Protein AF-D2VV33-F1 (afdb_monomer_lite)

pLDDT: mean 88.24, std 12.78, range [52.19, 98.62]

Organism: Naegleria gruberi (NCBI:txid5762)

Foldseek 3Di:
DVVVVVVVVLVVVVVVVVVVCVVPPDPCPVVNVVSVVVNVVVVCVVVVVVVVVVVVVCVVVCVVVVQPPLLVVVVVVCVDVVVLVLLCVLCVVVVNNLLSVLVVLLVVVVVVQKAFLVNLVVCCQQADDPPHPSDDPDDPQLSVQSVVQSVCCVPPPRMDGSVSNCVSPVRVSSVSSVVSVVVSCVDPVVVVVVVVVVVVVVVPD

Sequence (205 aa):
MLLLLFPIVICILVAVGTASLDVQQKEYQNVGGIFNTILCFVFLTMNGGGVVLIEIYKRIRYAKSQKTNSADDLENILKNEDLFNLFREYSEKEFSLENIEFYSVMLKLKVQKVVSEKELDEIDDTFIKNYSKYEVNLPSSCKREFYKLKEQAQEKTHQVEYSALWQVFGNDLVLNMMDTFRRLQETSNYSQWESVSKYQKHIHP

InterPro domains:
  IPR016137 RGS domain [PF00615] (74-155)
  IPR016137 RGS domain [PS50132] (73-134)
  IPR036305 RGS domain superfamily [SSF48097] (73-193)
  IPR044926 RGS, subdomain 2 [G3DSA:1.10.167.10] (61-204)

Radius of gyration: 26.7 Å; chains: 1; bounding box: 52×59×68 Å

Secondary structure (DSSP, 8-state):
-HHHHHHHHHHHHHHHHHHHHTT-TTT-HHHHHHHHHHHHHHHHIIIIIHHHHHHHHHHHHHHHHHHHHHHHHHHHHTTSHHHHHHHHHHHHHTT-HHHHHHHHHHHHHHHHSEEEHHHHHHHIIIIISTT-TT-----HHHHHHHHHHHHHIIIIISEEEHHHHHHHHHHHHHHHHHHHHHHHHTSHHHHHHHHHHHHHHHH--

Structure (mmCIF, N/CA/C/O backbone):
data_AF-D2VV33-F1
#
_entry.id   AF-D2VV33-F1
#
loop_
_atom_site.group_PDB
_atom_site.id
_atom_site.type_symbol
_atom_site.label_atom_id
_atom_site.label_alt_id
_atom_site.label_comp_id
_atom_site.label_asym_id
_atom_site.label_entity_id
_atom_site.label_seq_id
_atom_site.pdbx_PDB_ins_code
_atom_site.Cartn_x
_atom_site.Cartn_y
_atom_site.Cartn_z
_atom_site.occupancy
_atom_site.B_iso_or_equiv
_atom_site.auth_seq_id
_atom_site.auth_comp_id
_atom_site.auth_asym_id
_atom_site.auth_atom_id
_atom_site.pdbx_PDB_model_num
ATOM 1 N N . MET A 1 1 ? 27.665 42.142 -4.571 1.00 54.59 1 MET A N 1
ATOM 2 C CA . MET A 1 1 ? 28.181 42.844 -3.371 1.00 54.59 1 MET A CA 1
ATOM 3 C C . MET A 1 1 ? 27.186 42.885 -2.213 1.00 54.59 1 MET A C 1
ATOM 5 O O . MET A 1 1 ? 27.588 42.505 -1.125 1.00 54.59 1 MET A O 1
ATOM 9 N N . LEU A 1 2 ? 25.909 43.258 -2.404 1.00 52.19 2 LEU A N 1
ATOM 10 C CA . LEU A 1 2 ? 24.922 43.293 -1.301 1.00 52.19 2 LEU A CA 1
ATOM 11 C C . LEU A 1 2 ? 24.740 41.949 -0.562 1.00 52.19 2 LEU A C 1
ATOM 13 O O . LEU A 1 2 ? 24.631 41.934 0.659 1.00 52.19 2 LEU A O 1
ATOM 17 N N . LEU A 1 3 ? 24.799 40.824 -1.283 1.00 53.62 3 LEU A N 1
ATOM 18 C CA . LEU A 1 3 ? 24.714 39.470 -0.712 1.00 53.62 3 LEU A CA 1
ATOM 19 C C . LEU A 1 3 ? 25.881 39.100 0.225 1.00 53.62 3 LEU A C 1
ATOM 21 O O . LEU A 1 3 ? 25.715 38.233 1.072 1.00 53.62 3 LEU A O 1
ATOM 25 N N . LEU A 1 4 ? 27.038 39.762 0.101 1.00 60.47 4 LEU A N 1
ATOM 26 C CA . LEU A 1 4 ? 28.203 39.540 0.971 1.00 60.47 4 LEU A CA 1
ATOM 27 C C . LEU A 1 4 ? 28.220 40.477 2.186 1.00 60.47 4 LEU A C 1
ATOM 29 O O . LEU A 1 4 ? 28.828 40.149 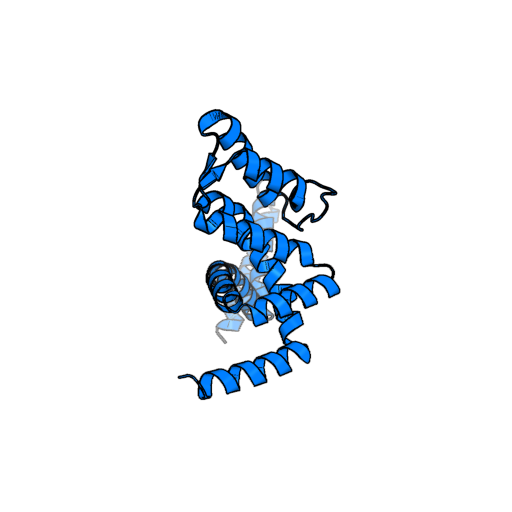3.197 1.00 60.47 4 LEU A O 1
ATOM 33 N N . LEU A 1 5 ? 27.530 41.619 2.116 1.00 69.19 5 LEU A N 1
ATOM 34 C CA . LEU A 1 5 ? 27.441 42.571 3.229 1.00 69.19 5 LEU A CA 1
ATOM 35 C C . LEU A 1 5 ? 26.457 42.107 4.303 1.00 69.19 5 LEU A C 1
ATOM 37 O O . LEU A 1 5 ? 26.727 42.249 5.491 1.00 69.19 5 LEU A O 1
ATOM 41 N N . PHE A 1 6 ? 25.345 41.504 3.890 1.00 71.00 6 PHE A N 1
ATOM 42 C CA . PHE A 1 6 ? 24.321 40.980 4.790 1.00 71.00 6 PHE A CA 1
ATOM 43 C C . PHE A 1 6 ? 24.852 40.013 5.874 1.00 71.00 6 PHE A C 1
ATOM 45 O O . PHE A 1 6 ? 24.558 40.230 7.049 1.00 71.00 6 PHE A O 1
ATOM 52 N N . PRO A 1 7 ? 25.686 39.004 5.559 1.00 64.94 7 PRO A N 1
ATOM 53 C CA . PRO A 1 7 ? 26.215 38.099 6.576 1.00 64.94 7 PRO A CA 1
ATOM 54 C C . PRO A 1 7 ? 27.267 38.739 7.479 1.00 64.94 7 PRO A C 1
ATOM 56 O O . PRO A 1 7 ? 27.346 38.392 8.651 1.00 64.94 7 PRO A O 1
ATOM 59 N N . ILE A 1 8 ? 28.031 39.710 6.973 1.00 72.50 8 ILE A N 1
ATOM 60 C CA . ILE A 1 8 ? 28.974 40.482 7.789 1.00 72.50 8 ILE A CA 1
ATOM 61 C C . ILE A 1 8 ? 28.199 41.309 8.821 1.00 72.50 8 ILE A C 1
ATOM 63 O O . ILE A 1 8 ? 28.550 41.304 9.997 1.00 72.50 8 ILE A O 1
ATOM 67 N N . VAL A 1 9 ? 27.103 41.953 8.409 1.00 78.50 9 VAL A N 1
ATOM 68 C CA . VAL A 1 9 ? 26.217 42.701 9.313 1.00 78.50 9 VAL A CA 1
ATOM 69 C C . VAL A 1 9 ? 25.581 41.776 10.352 1.00 78.50 9 VAL A C 1
ATOM 71 O O . VAL A 1 9 ? 25.561 42.125 11.529 1.00 78.50 9 VAL A O 1
ATOM 74 N N . ILE A 1 10 ? 25.134 40.578 9.963 1.00 74.38 10 ILE A N 1
ATOM 75 C CA . ILE A 1 10 ? 24.601 39.586 10.909 1.00 74.38 10 ILE A CA 1
ATOM 76 C C . ILE A 1 10 ? 25.682 39.127 11.893 1.00 74.38 10 ILE A C 1
ATOM 78 O O . ILE A 1 10 ? 25.430 39.150 13.091 1.00 74.38 10 ILE A O 1
ATOM 82 N N . CYS A 1 11 ? 26.892 38.788 11.437 1.00 73.12 11 CYS A N 1
ATOM 83 C CA . CYS A 1 11 ? 28.005 38.409 12.316 1.00 73.12 11 CYS A CA 1
ATOM 84 C C . CYS A 1 11 ? 28.385 39.521 13.305 1.00 73.12 11 CYS A C 1
ATOM 86 O O . CYS A 1 11 ? 28.708 39.232 14.455 1.00 73.12 11 CYS A O 1
ATOM 88 N N . ILE A 1 12 ? 28.319 40.789 12.887 1.00 79.00 12 ILE A N 1
ATOM 89 C CA . ILE A 1 12 ? 28.575 41.938 13.766 1.00 79.00 12 ILE A CA 1
ATOM 90 C C . ILE A 1 12 ? 27.455 42.085 14.798 1.00 79.00 12 ILE A C 1
ATOM 92 O O . ILE A 1 12 ? 27.741 42.175 15.989 1.00 79.00 12 ILE A O 1
ATOM 96 N N . LEU A 1 13 ? 26.187 42.054 14.374 1.00 78.06 13 LEU A N 1
ATOM 97 C CA . LEU A 1 13 ? 25.037 42.093 15.289 1.00 78.06 13 LEU A CA 1
ATOM 98 C C . LEU A 1 13 ? 25.081 40.936 16.292 1.00 78.06 13 LEU A C 1
ATOM 100 O O . LEU A 1 13 ? 24.695 41.091 17.448 1.00 78.06 13 LEU A O 1
ATOM 104 N N . VAL A 1 14 ? 25.613 39.799 15.855 1.00 69.94 14 VAL A N 1
ATOM 105 C CA . VAL A 1 14 ? 25.823 38.617 16.674 1.00 69.94 14 VAL A CA 1
ATOM 106 C C . VAL A 1 14 ? 26.901 38.801 17.713 1.00 69.94 14 VAL A C 1
ATOM 108 O O . VAL A 1 14 ? 26.631 38.580 18.888 1.00 69.94 14 VAL A O 1
ATOM 111 N N . ALA A 1 15 ? 28.085 39.242 17.297 1.00 74.69 15 ALA A N 1
ATOM 112 C CA . ALA A 1 15 ? 29.195 39.484 18.203 1.00 74.69 15 ALA A CA 1
ATOM 113 C C . ALA A 1 15 ? 28.823 40.533 19.263 1.00 74.69 15 ALA A C 1
ATOM 115 O O . ALA A 1 15 ? 29.136 40.366 20.442 1.00 74.69 15 ALA A O 1
ATOM 116 N N . VAL A 1 16 ? 28.092 41.578 18.856 1.00 76.69 16 VAL A N 1
ATOM 117 C CA . VAL A 1 16 ? 27.574 42.618 19.755 1.00 76.69 16 VAL A CA 1
ATOM 118 C C . VAL A 1 16 ? 26.520 42.048 20.707 1.00 76.69 16 VAL A C 1
ATOM 120 O O . VAL A 1 16 ? 26.580 42.313 21.907 1.00 76.69 16 VAL A O 1
ATOM 123 N N . GLY A 1 17 ? 25.587 41.232 20.208 1.00 69.31 17 GLY A N 1
ATOM 124 C CA . GLY A 1 17 ? 24.570 40.574 21.029 1.00 69.31 17 GLY A CA 1
ATOM 125 C C . GLY A 1 17 ? 25.174 39.637 22.078 1.00 69.31 17 GLY A C 1
ATOM 126 O O . GLY A 1 17 ? 24.815 39.717 23.249 1.00 69.31 17 GLY A O 1
ATOM 127 N N . THR A 1 18 ? 26.149 38.808 21.697 1.00 68.19 18 THR A N 1
ATOM 128 C CA . THR A 1 18 ? 26.826 37.885 22.622 1.00 68.19 18 THR A CA 1
ATOM 129 C C . THR A 1 18 ? 27.698 38.611 23.641 1.00 68.19 18 THR A C 1
ATOM 131 O O . THR A 1 18 ? 27.699 38.229 24.805 1.00 68.19 18 THR A O 1
ATOM 134 N N . ALA A 1 19 ? 28.390 39.684 23.239 1.00 69.94 19 ALA A N 1
ATOM 135 C CA . ALA A 1 19 ? 29.201 40.491 24.153 1.00 69.94 19 ALA A CA 1
ATOM 136 C C . ALA A 1 19 ? 28.344 41.267 25.170 1.00 69.94 19 ALA A C 1
ATOM 138 O O . ALA A 1 19 ? 28.778 41.508 26.291 1.00 69.94 19 ALA A O 1
ATOM 139 N N . SER A 1 20 ? 27.113 41.630 24.795 1.00 66.75 20 SER A N 1
ATOM 140 C CA . SER A 1 20 ? 26.179 42.347 25.674 1.00 66.75 20 SER A CA 1
ATOM 141 C C . SER A 1 20 ? 25.487 41.429 26.694 1.00 66.75 20 SER A C 1
ATOM 143 O O . SER A 1 20 ? 25.065 41.893 27.752 1.00 66.75 20 SER A O 1
ATOM 145 N N . LEU A 1 21 ? 25.367 40.129 26.398 1.00 60.62 21 LEU A N 1
ATOM 146 C CA . LEU A 1 21 ? 24.676 39.144 27.243 1.00 60.62 21 LEU A CA 1
ATOM 147 C C . LEU A 1 21 ? 25.539 38.573 28.381 1.00 60.62 21 LEU A C 1
ATOM 149 O O . LEU A 1 21 ? 24.988 37.990 29.315 1.00 60.62 21 LEU A O 1
ATOM 153 N N . ASP A 1 22 ? 26.857 38.793 28.364 1.00 59.56 22 ASP A N 1
ATOM 154 C CA . ASP A 1 22 ? 27.774 38.341 29.427 1.00 59.56 22 ASP A CA 1
ATOM 155 C C . ASP A 1 22 ? 27.566 39.096 30.764 1.00 59.56 22 ASP A C 1
ATOM 157 O O . ASP A 1 22 ? 28.113 38.737 31.803 1.00 59.56 22 ASP A O 1
ATOM 161 N N . VAL A 1 23 ? 26.710 40.127 30.764 1.00 60.78 23 VAL A N 1
ATOM 162 C CA . VAL A 1 23 ? 26.429 40.988 31.925 1.00 60.78 23 VAL A CA 1
ATOM 163 C C . VAL A 1 23 ? 25.162 40.565 32.706 1.00 60.78 23 VAL A C 1
ATOM 165 O O . VAL A 1 23 ? 24.959 41.032 33.826 1.00 60.78 23 VAL A O 1
ATOM 168 N N . GLN A 1 24 ? 24.319 39.642 32.207 1.00 57.47 24 GLN A N 1
ATOM 169 C CA . GLN A 1 24 ? 23.094 39.190 32.911 1.00 57.47 24 GLN A CA 1
ATOM 170 C C . GLN A 1 24 ? 22.863 37.667 32.810 1.00 57.47 24 GLN A C 1
ATOM 172 O O . GLN A 1 24 ? 22.221 37.155 31.898 1.00 57.47 24 GLN A O 1
ATOM 177 N N . GLN A 1 25 ? 23.372 36.913 33.788 1.00 62.25 25 GLN A N 1
ATOM 178 C CA . GLN A 1 25 ? 23.770 35.514 33.576 1.00 62.25 25 GLN A CA 1
ATOM 179 C C . GLN A 1 25 ? 22.747 34.397 33.899 1.00 62.25 25 GLN A C 1
ATOM 181 O O . GLN A 1 25 ? 23.135 33.232 33.877 1.00 62.25 25 GLN A O 1
ATOM 186 N N . LYS A 1 26 ? 21.461 34.662 34.194 1.00 58.91 26 LYS A N 1
ATOM 187 C CA . LYS A 1 26 ? 20.513 33.560 34.530 1.00 58.91 26 LYS A CA 1
ATOM 188 C C . LYS A 1 26 ? 19.188 33.494 33.768 1.00 58.91 26 LYS A C 1
ATOM 190 O O . LYS A 1 26 ? 18.691 32.388 33.595 1.00 58.91 26 LYS A O 1
ATOM 195 N N . GLU A 1 27 ? 18.653 34.591 33.235 1.00 60.66 27 GLU A N 1
ATOM 196 C CA . GLU A 1 27 ? 17.400 34.541 32.448 1.00 60.66 27 GLU A CA 1
ATOM 197 C C . GLU A 1 27 ? 17.621 34.395 30.929 1.00 60.66 27 GLU A C 1
ATOM 199 O O . GLU A 1 27 ? 16.710 34.001 30.204 1.00 60.66 27 GLU A O 1
ATOM 204 N N . TYR A 1 28 ? 18.843 34.622 30.430 1.00 63.78 28 TYR A N 1
ATOM 205 C CA . TYR A 1 28 ? 19.115 34.699 28.987 1.00 63.78 28 TYR A CA 1
ATOM 206 C C . TYR A 1 28 ? 19.671 33.424 28.334 1.00 63.78 28 TYR A C 1
ATOM 208 O O . TYR A 1 28 ? 19.948 33.430 27.133 1.00 63.78 28 TYR A O 1
ATOM 216 N N . GLN A 1 29 ? 19.789 32.304 29.059 1.00 65.44 29 GLN A N 1
ATOM 217 C CA . GLN A 1 29 ? 20.279 31.042 28.471 1.00 65.44 29 GLN A CA 1
ATOM 218 C C . GLN A 1 29 ? 19.420 30.575 27.281 1.00 65.44 29 GLN A C 1
ATOM 220 O O . GLN A 1 29 ? 19.952 30.100 26.277 1.00 65.44 29 GLN A O 1
ATOM 225 N N . ASN A 1 30 ? 18.105 30.806 27.334 1.00 68.19 30 ASN A N 1
ATOM 226 C CA . ASN A 1 30 ? 17.199 30.476 26.231 1.00 68.19 30 ASN A CA 1
ATOM 227 C C . ASN A 1 30 ? 17.382 31.401 25.016 1.00 68.19 30 ASN A C 1
ATOM 229 O O . ASN A 1 30 ? 17.262 30.956 23.874 1.00 68.19 30 ASN A O 1
ATOM 233 N N . VAL A 1 31 ? 17.722 32.674 25.244 1.00 73.88 31 VAL A N 1
ATOM 234 C CA . VAL A 1 31 ? 17.926 33.661 24.172 1.00 73.88 31 VAL A CA 1
ATOM 235 C C . VAL A 1 31 ? 19.199 33.347 23.384 1.00 73.88 31 VAL A C 1
ATOM 237 O O . VAL A 1 31 ? 19.181 33.384 22.154 1.00 73.88 31 VAL A O 1
ATOM 240 N N . GLY A 1 32 ? 20.273 32.937 24.068 1.00 76.56 32 GLY A N 1
ATOM 241 C CA . GLY A 1 32 ? 21.513 32.503 23.416 1.00 76.56 32 GLY A CA 1
ATOM 242 C C . GLY A 1 32 ? 21.324 31.281 22.507 1.00 76.56 32 GLY A C 1
ATOM 243 O O . GLY A 1 32 ? 21.863 31.241 21.401 1.00 76.56 32 GLY A O 1
ATOM 244 N N . GLY A 1 33 ? 20.501 30.310 22.924 1.00 78.19 33 GLY A N 1
ATOM 245 C CA . GLY A 1 33 ? 20.190 29.122 22.119 1.00 78.19 33 GLY A CA 1
ATOM 246 C C . GLY A 1 33 ? 19.426 29.441 20.828 1.00 78.19 33 GLY A C 1
ATOM 247 O O . GLY A 1 33 ? 19.784 28.953 19.751 1.00 78.19 33 GLY A O 1
ATOM 248 N N . ILE A 1 34 ? 18.415 30.314 20.910 1.00 79.06 34 ILE A N 1
ATOM 249 C CA . ILE A 1 34 ? 17.656 30.787 19.737 1.00 79.06 34 ILE A CA 1
ATOM 250 C C . ILE A 1 34 ? 18.595 31.488 18.753 1.00 79.06 34 ILE A C 1
ATOM 252 O O . ILE A 1 34 ? 18.553 31.245 17.548 1.00 79.06 34 ILE A O 1
ATOM 256 N N . PHE A 1 35 ? 19.487 32.321 19.274 1.00 79.31 35 PHE A N 1
ATOM 257 C CA . PHE A 1 35 ? 20.387 33.119 18.463 1.00 79.31 35 PHE A CA 1
ATOM 258 C C . PHE A 1 35 ? 21.449 32.285 17.732 1.00 79.31 35 PHE A C 1
ATOM 260 O O . PHE A 1 35 ? 21.649 32.453 16.527 1.00 79.31 35 PHE A O 1
ATOM 267 N N . ASN A 1 36 ? 22.049 31.309 18.420 1.00 77.69 36 ASN A N 1
ATOM 268 C CA . ASN A 1 36 ? 22.945 30.335 17.794 1.00 77.69 36 ASN A CA 1
ATOM 269 C C . ASN A 1 36 ? 22.236 29.511 16.711 1.00 77.69 36 ASN A C 1
ATOM 271 O O . ASN A 1 36 ? 22.817 29.242 15.663 1.00 77.69 36 ASN A O 1
ATOM 275 N N . THR A 1 37 ? 20.960 29.171 16.911 1.00 80.31 37 THR A N 1
ATOM 276 C CA . THR A 1 37 ? 20.167 28.456 15.898 1.00 80.31 37 THR A CA 1
ATOM 277 C C . THR A 1 37 ? 19.966 29.305 14.638 1.00 80.31 37 THR A C 1
ATOM 279 O O . THR A 1 37 ? 20.138 28.806 13.524 1.00 80.31 37 THR A O 1
ATOM 282 N N . ILE A 1 38 ? 19.665 30.599 14.797 1.00 80.56 38 ILE A N 1
ATOM 283 C CA . ILE A 1 38 ? 19.515 31.546 13.679 1.00 80.56 38 ILE A CA 1
ATOM 284 C C . ILE A 1 38 ? 20.833 31.685 12.909 1.00 80.56 38 ILE A C 1
ATOM 286 O O . ILE A 1 38 ? 20.840 31.601 11.681 1.00 80.56 38 ILE A O 1
ATOM 290 N N . LEU A 1 39 ? 21.954 31.828 13.618 1.00 80.31 39 LEU A N 1
ATOM 291 C CA . LEU A 1 39 ? 23.290 31.866 13.022 1.00 80.31 39 LEU A CA 1
ATOM 292 C C . LEU A 1 39 ? 23.609 30.618 12.208 1.00 80.31 39 LEU A C 1
ATOM 294 O O . LEU A 1 39 ? 24.031 30.733 11.058 1.00 80.31 39 LEU A O 1
ATOM 298 N N . CYS A 1 40 ? 23.383 29.432 12.777 1.00 82.31 40 CYS A N 1
ATOM 299 C CA . CYS A 1 40 ? 23.576 28.173 12.067 1.00 82.31 40 CYS A CA 1
ATOM 300 C C . CYS A 1 40 ? 22.745 28.130 10.780 1.00 82.31 40 CYS A C 1
ATOM 302 O O . CYS A 1 40 ? 23.257 27.710 9.744 1.00 82.31 40 CYS A O 1
ATOM 304 N N . PHE A 1 41 ? 21.502 28.619 10.811 1.00 80.50 41 PHE A N 1
ATOM 305 C CA . PHE A 1 41 ? 20.647 28.684 9.625 1.00 80.50 41 PHE A CA 1
ATOM 306 C C . PHE A 1 41 ? 21.199 29.643 8.561 1.00 80.50 41 PHE A C 1
ATOM 308 O O . PHE A 1 41 ? 21.244 29.296 7.381 1.00 80.50 41 PHE A O 1
ATOM 315 N N . VAL A 1 42 ? 21.688 30.820 8.966 1.00 82.88 42 VAL A N 1
ATOM 316 C CA . VAL A 1 42 ? 22.318 31.792 8.058 1.00 82.88 42 VAL A CA 1
ATOM 317 C C . VAL A 1 42 ? 23.570 31.193 7.415 1.00 82.88 42 VAL A C 1
ATOM 319 O O . VAL A 1 42 ? 23.681 31.182 6.188 1.00 82.88 42 VAL A O 1
ATOM 322 N N . PHE A 1 43 ? 24.471 30.600 8.201 1.00 80.94 43 PHE A N 1
ATOM 323 C CA . PHE A 1 43 ? 25.670 29.948 7.667 1.00 80.94 43 PHE A CA 1
ATOM 324 C C . PHE A 1 43 ? 25.347 28.766 6.752 1.00 80.94 43 PHE A C 1
ATOM 326 O O . PHE A 1 43 ? 26.005 28.602 5.721 1.00 80.94 43 PHE A O 1
ATOM 333 N N . LEU A 1 44 ? 24.317 27.978 7.077 1.00 82.50 44 LEU A N 1
ATOM 334 C CA . LEU A 1 44 ? 23.835 26.909 6.208 1.00 82.50 44 LEU A CA 1
ATOM 335 C C . LEU A 1 44 ? 23.405 27.493 4.859 1.00 82.50 44 LEU A C 1
ATOM 337 O O . LEU A 1 44 ? 23.893 27.049 3.824 1.00 82.50 44 LEU A O 1
ATOM 341 N N . THR A 1 45 ? 22.581 28.547 4.849 1.00 81.88 45 THR A N 1
ATOM 342 C CA . THR A 1 45 ? 22.125 29.180 3.598 1.00 81.88 45 THR A CA 1
ATOM 343 C C . THR A 1 45 ? 23.257 29.774 2.757 1.00 81.88 45 THR A C 1
ATOM 345 O O . THR A 1 45 ? 23.198 29.682 1.531 1.00 81.88 45 THR A O 1
ATOM 348 N N . MET A 1 46 ? 24.310 30.309 3.385 1.00 80.44 46 MET A N 1
ATOM 349 C CA . MET A 1 46 ? 25.465 30.886 2.687 1.00 80.44 46 MET A CA 1
ATOM 350 C C . MET A 1 46 ? 26.350 29.849 1.989 1.00 80.44 46 MET A C 1
ATOM 352 O O . MET A 1 46 ? 26.863 30.121 0.907 1.00 80.44 46 MET A O 1
ATOM 356 N N . ASN A 1 47 ? 26.519 28.662 2.576 1.00 82.25 47 ASN A N 1
ATOM 357 C CA . ASN A 1 47 ? 27.396 27.608 2.049 1.00 82.25 47 ASN A CA 1
ATOM 358 C C . ASN A 1 47 ? 26.667 26.652 1.085 1.00 82.25 47 ASN A C 1
ATOM 360 O O . ASN A 1 47 ? 26.950 25.459 1.043 1.00 82.25 47 ASN A O 1
ATOM 364 N N . GLY A 1 48 ? 25.685 27.152 0.327 1.00 79.25 48 GLY A N 1
ATOM 365 C CA . GLY A 1 48 ? 24.891 26.328 -0.593 1.00 79.25 48 GLY A CA 1
ATOM 366 C C . GLY A 1 48 ? 23.685 25.632 0.047 1.00 79.25 48 GLY A C 1
ATOM 367 O O . GLY A 1 48 ? 22.984 24.876 -0.625 1.00 79.25 48 GLY A O 1
ATOM 368 N N . GLY A 1 49 ? 23.356 25.932 1.307 1.00 83.44 49 GLY A N 1
ATOM 369 C CA . GLY A 1 49 ? 22.153 25.418 1.968 1.00 83.44 49 GLY A CA 1
ATOM 370 C C . GLY A 1 49 ? 20.848 25.878 1.324 1.00 83.44 49 GLY A C 1
ATOM 371 O O . GLY A 1 49 ? 19.817 25.271 1.581 1.00 83.44 49 GLY A O 1
ATOM 372 N N . GLY A 1 50 ? 20.872 26.868 0.425 1.00 85.38 50 GLY A N 1
ATOM 373 C CA . GLY A 1 50 ? 19.733 27.153 -0.452 1.00 85.38 50 GLY A CA 1
ATOM 374 C C . GLY A 1 50 ? 19.288 25.923 -1.255 1.00 85.38 50 GLY A C 1
ATOM 375 O O . GLY A 1 50 ? 18.094 25.659 -1.346 1.00 85.38 50 GLY A O 1
ATOM 376 N N . VAL A 1 51 ? 20.230 25.111 -1.752 1.00 88.25 51 VAL A N 1
ATOM 377 C CA . VAL A 1 51 ? 19.919 23.850 -2.450 1.00 88.25 51 VAL A CA 1
ATOM 378 C C . VAL A 1 51 ? 19.308 22.836 -1.483 1.00 88.25 51 VAL A C 1
ATOM 380 O O . VAL A 1 51 ? 18.306 22.210 -1.812 1.00 88.25 51 VAL A O 1
ATOM 383 N N . VAL A 1 52 ? 19.843 22.735 -0.262 1.00 84.81 52 VAL A N 1
ATOM 384 C CA . VAL A 1 52 ? 19.309 21.855 0.793 1.00 84.81 52 VAL A CA 1
ATOM 385 C C . VAL A 1 52 ? 17.886 22.261 1.183 1.00 84.81 52 VAL A C 1
ATOM 387 O O . VAL A 1 52 ? 17.020 2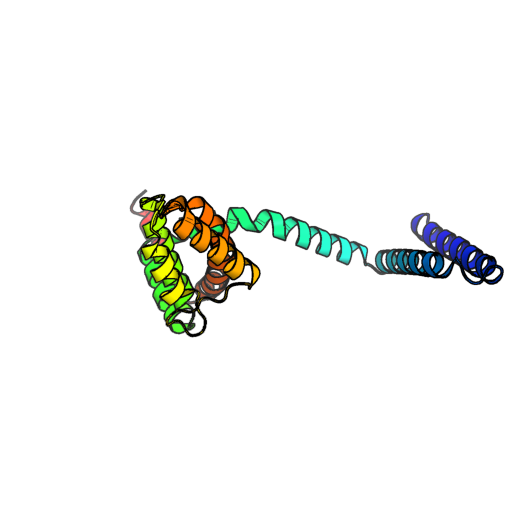1.401 1.291 1.00 84.81 52 VAL A O 1
ATOM 390 N N . LEU A 1 53 ? 17.604 23.558 1.333 1.00 84.81 53 LEU A N 1
ATOM 391 C CA . LEU A 1 53 ? 16.260 24.066 1.621 1.00 84.81 53 LEU A CA 1
ATOM 392 C C . LEU A 1 53 ? 15.294 23.820 0.464 1.00 84.81 53 LEU A C 1
ATOM 394 O O . LEU A 1 53 ? 14.152 23.442 0.709 1.00 84.81 53 LEU A O 1
ATOM 398 N N . ILE A 1 54 ? 15.739 23.995 -0.784 1.00 89.56 54 ILE A N 1
ATOM 399 C CA . ILE A 1 54 ? 14.941 23.656 -1.967 1.00 89.56 54 ILE A CA 1
ATOM 400 C C . ILE A 1 54 ? 14.636 22.157 -1.983 1.00 89.56 54 ILE A C 1
ATOM 402 O O . ILE A 1 54 ? 13.499 21.790 -2.257 1.00 89.56 54 ILE A O 1
ATOM 406 N N . GLU A 1 55 ? 15.600 21.296 -1.656 1.00 88.56 55 GLU A N 1
ATOM 407 C CA . GLU A 1 55 ? 15.408 19.844 -1.642 1.00 88.56 55 GLU A CA 1
ATOM 408 C C . GLU A 1 55 ? 14.522 19.389 -0.475 1.00 88.56 55 GLU A C 1
ATOM 410 O O . GLU A 1 55 ? 13.644 18.554 -0.663 1.00 88.56 55 GLU A O 1
ATOM 415 N N . ILE A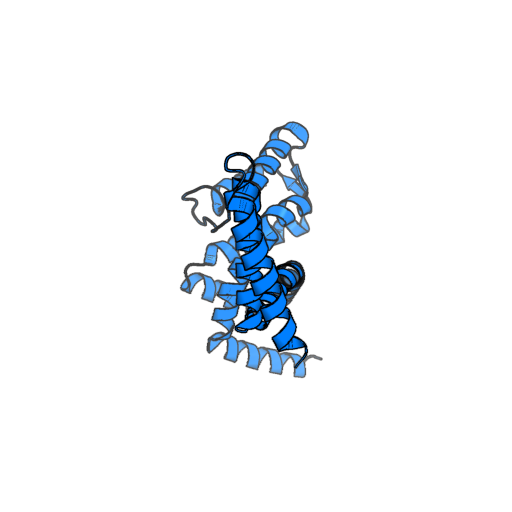 1 56 ? 14.652 20.000 0.708 1.00 86.44 56 ILE A N 1
ATOM 416 C CA . ILE A 1 56 ? 13.738 19.795 1.844 1.00 86.44 56 ILE A CA 1
ATOM 417 C C . ILE A 1 56 ? 12.327 20.256 1.473 1.00 86.44 56 ILE A C 1
ATOM 419 O O . ILE A 1 56 ? 11.365 19.523 1.687 1.00 86.44 56 ILE A O 1
ATOM 423 N N . TYR A 1 57 ? 12.186 21.442 0.880 1.00 89.00 57 TYR A N 1
ATOM 424 C CA . TYR A 1 57 ? 10.897 21.967 0.439 1.00 89.00 57 TYR A CA 1
ATOM 425 C C . TYR A 1 57 ? 10.262 21.070 -0.625 1.00 89.00 57 TYR A C 1
ATOM 427 O O . TYR A 1 57 ? 9.087 20.725 -0.515 1.00 89.00 57 TYR A O 1
ATOM 435 N N . LYS A 1 58 ? 11.041 20.643 -1.625 1.00 87.75 58 LYS A N 1
ATOM 436 C CA . LYS A 1 58 ? 10.626 19.660 -2.628 1.00 87.75 58 LYS A CA 1
ATOM 437 C C . LYS A 1 58 ? 10.199 18.370 -1.949 1.00 87.75 58 LYS A C 1
ATOM 439 O O . LYS A 1 58 ? 9.093 17.922 -2.203 1.00 87.75 58 LYS A O 1
ATOM 444 N N . ARG A 1 59 ? 10.996 17.812 -1.038 1.00 85.50 59 ARG A N 1
ATOM 445 C CA . ARG A 1 59 ? 10.667 16.585 -0.305 1.00 85.50 59 ARG A CA 1
ATOM 446 C C . ARG A 1 59 ? 9.359 16.719 0.471 1.00 85.50 59 ARG A C 1
ATOM 448 O O . ARG A 1 59 ? 8.520 15.834 0.373 1.00 85.50 59 ARG A O 1
ATOM 455 N N . ILE A 1 60 ? 9.139 17.835 1.168 1.00 83.00 60 ILE A N 1
ATOM 456 C CA . ILE A 1 60 ? 7.894 18.114 1.904 1.00 83.00 60 ILE A CA 1
ATOM 457 C C . ILE A 1 60 ? 6.705 18.262 0.942 1.00 83.00 60 ILE A C 1
ATOM 459 O O . ILE A 1 60 ? 5.632 17.706 1.178 1.00 83.00 60 ILE A O 1
ATOM 463 N N . ARG A 1 61 ? 6.880 18.993 -0.162 1.00 82.19 61 ARG A N 1
ATOM 464 C CA . ARG A 1 61 ? 5.827 19.238 -1.155 1.00 82.19 61 ARG A CA 1
ATOM 465 C C . ARG A 1 61 ? 5.467 17.974 -1.937 1.00 82.19 61 ARG A C 1
ATOM 467 O O . ARG A 1 61 ? 4.286 17.669 -2.093 1.00 82.19 61 ARG A O 1
ATOM 474 N N . TYR A 1 62 ? 6.464 17.230 -2.404 1.00 75.56 62 TYR A N 1
ATOM 475 C CA . TYR A 1 62 ? 6.288 15.979 -3.136 1.00 75.56 62 TYR A CA 1
ATOM 476 C C . TYR A 1 62 ? 5.735 14.881 -2.234 1.00 75.56 62 TYR A C 1
ATOM 478 O O . TYR A 1 62 ? 4.819 14.189 -2.662 1.00 75.56 62 TYR A O 1
ATOM 486 N N . ALA A 1 63 ? 6.146 14.803 -0.964 1.00 70.06 63 ALA A N 1
ATOM 487 C CA . ALA A 1 63 ? 5.527 13.888 -0.003 1.00 70.06 63 ALA A CA 1
ATOM 488 C C . ALA A 1 63 ? 4.011 14.112 0.141 1.00 70.06 63 ALA A C 1
ATOM 490 O O . ALA A 1 63 ? 3.275 13.169 0.419 1.00 70.06 63 ALA A O 1
ATOM 491 N N . LYS A 1 64 ? 3.526 15.343 -0.076 1.00 65.00 64 LYS A N 1
ATOM 492 C CA . LYS A 1 64 ? 2.094 15.662 -0.016 1.00 65.00 64 LYS A CA 1
ATOM 493 C C . LYS A 1 64 ? 1.360 15.411 -1.339 1.00 65.00 64 LYS A C 1
ATOM 495 O O . LYS A 1 64 ? 0.206 15.008 -1.308 1.00 65.00 64 LYS A O 1
ATOM 500 N N . SER A 1 65 ? 2.016 15.625 -2.482 1.00 57.97 65 SER A N 1
ATOM 501 C CA . SER A 1 65 ? 1.409 15.463 -3.815 1.00 57.97 65 SER A CA 1
ATOM 502 C C . SER A 1 65 ? 1.448 14.028 -4.349 1.00 57.97 65 SER A C 1
ATOM 504 O O . SER A 1 65 ? 0.602 13.664 -5.158 1.00 57.97 65 SER A O 1
ATOM 506 N N . GLN A 1 66 ? 2.427 13.220 -3.941 1.00 60.78 66 GLN A N 1
ATOM 507 C CA . GLN A 1 66 ? 2.605 11.861 -4.461 1.00 60.78 66 GLN A CA 1
ATOM 508 C C . GLN A 1 66 ? 1.629 10.858 -3.821 1.00 60.78 66 GLN A C 1
ATOM 510 O O . GLN A 1 66 ? 1.348 9.823 -4.421 1.00 60.78 66 GLN A O 1
ATOM 515 N N . LYS A 1 67 ? 1.079 11.181 -2.637 1.00 59.09 67 LYS A N 1
ATOM 516 C CA . LYS A 1 67 ? 0.187 10.294 -1.873 1.00 59.09 67 LYS A CA 1
ATOM 517 C C . LYS A 1 67 ? -1.141 9.986 -2.566 1.00 59.09 67 LYS A C 1
ATOM 519 O O . LYS A 1 67 ? -1.606 8.861 -2.460 1.00 59.09 67 LYS A O 1
ATOM 524 N N . THR A 1 68 ? -1.754 10.946 -3.257 1.00 60.25 68 THR A N 1
ATOM 525 C CA . THR A 1 68 ? -3.061 10.725 -3.904 1.00 60.25 68 THR A CA 1
ATOM 526 C C . THR A 1 68 ? -2.927 10.165 -5.315 1.00 60.25 68 THR A C 1
ATOM 528 O O . THR A 1 68 ? -3.605 9.202 -5.642 1.00 60.25 68 THR A O 1
ATOM 531 N N . ASN A 1 69 ? -2.008 10.693 -6.128 1.00 66.38 69 ASN A N 1
ATOM 532 C CA . ASN A 1 69 ? -1.929 10.298 -7.539 1.00 66.38 69 ASN A CA 1
ATOM 533 C C . ASN A 1 69 ? -1.391 8.872 -7.727 1.00 66.38 69 ASN A C 1
ATOM 535 O O . ASN A 1 69 ? -1.873 8.149 -8.588 1.00 66.38 69 ASN A O 1
ATOM 539 N N . SER A 1 70 ? -0.443 8.431 -6.890 1.00 69.62 70 SER A N 1
ATOM 540 C CA . SER A 1 70 ? 0.185 7.111 -7.076 1.00 69.62 70 SER A CA 1
ATOM 541 C C . SER A 1 70 ? -0.782 5.946 -6.846 1.00 69.62 70 SER A C 1
ATOM 543 O O . SER A 1 70 ? -0.605 4.887 -7.441 1.00 69.62 70 SER A O 1
ATOM 545 N N . ALA A 1 71 ? -1.786 6.125 -5.980 1.00 73.69 71 ALA A N 1
ATOM 546 C CA . ALA A 1 71 ? -2.796 5.103 -5.715 1.00 73.69 71 ALA A CA 1
ATOM 547 C C . ALA A 1 71 ? -3.739 4.926 -6.903 1.00 73.69 71 ALA A C 1
ATOM 549 O O . ALA A 1 71 ? -3.953 3.797 -7.342 1.00 73.69 71 ALA A O 1
ATOM 550 N N . ASP A 1 72 ? -4.229 6.034 -7.457 1.00 79.00 72 ASP A N 1
ATOM 551 C CA . ASP A 1 72 ? -5.076 6.006 -8.648 1.00 79.00 72 ASP A CA 1
ATOM 552 C C . ASP A 1 72 ? -4.300 5.467 -9.860 1.00 79.00 72 ASP A C 1
ATOM 554 O O . ASP A 1 72 ? -4.838 4.681 -10.642 1.00 79.00 72 ASP A O 1
ATOM 558 N N . ASP A 1 73 ? -3.021 5.828 -9.998 1.00 86.31 73 ASP A N 1
ATOM 559 C CA . ASP A 1 73 ? -2.157 5.329 -11.070 1.00 86.31 73 ASP A CA 1
ATOM 560 C C . ASP A 1 73 ? -1.963 3.810 -10.969 1.00 86.31 73 ASP A C 1
ATOM 562 O O . ASP A 1 73 ? -2.201 3.097 -11.947 1.00 86.31 73 ASP A O 1
ATOM 566 N N . LEU A 1 74 ? -1.591 3.292 -9.790 1.00 88.19 74 LEU A N 1
ATOM 567 C CA . LEU A 1 74 ? -1.390 1.855 -9.601 1.00 88.19 74 LEU A CA 1
ATOM 568 C C . LEU A 1 74 ? -2.695 1.075 -9.774 1.00 88.19 74 LEU A C 1
ATOM 570 O O . LEU A 1 74 ? -2.701 0.052 -10.451 1.00 88.19 74 LEU A O 1
ATOM 574 N N . GLU A 1 75 ? -3.809 1.562 -9.224 1.00 88.56 75 GLU A N 1
ATOM 575 C CA . GLU A 1 75 ? -5.108 0.909 -9.398 1.00 88.56 75 GLU A CA 1
ATOM 576 C C . GLU A 1 75 ? -5.494 0.837 -10.883 1.00 88.56 75 GLU A C 1
ATOM 578 O O . GLU A 1 75 ? -5.952 -0.201 -11.354 1.00 88.56 75 GLU A O 1
ATOM 583 N N . ASN A 1 76 ? -5.268 1.906 -11.652 1.00 91.19 76 ASN A N 1
ATOM 584 C CA . ASN A 1 76 ? -5.534 1.900 -13.090 1.00 91.19 76 ASN A CA 1
ATOM 585 C C . ASN A 1 76 ? -4.623 0.939 -13.859 1.00 91.19 76 ASN A C 1
ATOM 587 O O . ASN A 1 76 ? -5.089 0.277 -14.788 1.00 91.19 76 ASN A O 1
ATOM 591 N N . ILE A 1 77 ? -3.351 0.845 -13.473 1.00 89.50 77 ILE A N 1
ATOM 592 C CA . ILE A 1 77 ? -2.382 -0.086 -14.059 1.00 89.50 77 ILE A CA 1
ATOM 593 C C . ILE A 1 77 ? -2.806 -1.538 -13.790 1.00 89.50 77 ILE A C 1
ATOM 595 O O . ILE A 1 77 ? -2.819 -2.360 -14.707 1.00 89.50 77 ILE A O 1
ATOM 599 N N . LEU A 1 78 ? -3.225 -1.841 -12.560 1.00 91.88 78 LEU A N 1
ATOM 600 C CA . LEU A 1 78 ? -3.599 -3.188 -12.119 1.00 91.88 78 LEU A CA 1
ATOM 601 C C . LEU A 1 78 ? -4.994 -3.646 -12.576 1.00 91.88 78 LEU A C 1
ATOM 603 O O . LEU A 1 78 ? -5.373 -4.782 -12.307 1.00 91.88 78 LEU A O 1
ATOM 607 N N . LYS A 1 79 ? -5.748 -2.820 -13.316 1.00 93.38 79 LYS A N 1
ATOM 608 C CA . LYS A 1 79 ? -6.988 -3.257 -13.991 1.00 93.38 79 LYS A CA 1
ATOM 609 C C . LYS A 1 79 ? -6.738 -4.282 -15.098 1.00 93.38 79 LYS A C 1
ATOM 611 O O . LYS A 1 79 ? -7.668 -4.979 -15.493 1.00 93.38 79 LYS A O 1
ATOM 616 N N . ASN A 1 80 ? -5.522 -4.342 -15.640 1.00 94.75 80 ASN A N 1
ATOM 617 C CA . ASN A 1 80 ? -5.154 -5.348 -16.627 1.00 94.75 80 ASN A CA 1
ATOM 618 C C . ASN A 1 80 ? -4.829 -6.674 -15.916 1.00 94.75 80 ASN A C 1
ATOM 620 O O . ASN A 1 80 ? -3.853 -6.749 -15.172 1.00 94.75 80 ASN A O 1
ATOM 624 N N . GLU A 1 81 ? -5.642 -7.705 -16.157 1.00 95.56 81 GLU A N 1
ATOM 625 C CA . GLU A 1 81 ? -5.518 -9.014 -15.500 1.00 95.56 81 GLU A CA 1
ATOM 626 C C . GLU A 1 81 ? -4.169 -9.694 -15.788 1.00 95.56 81 GLU A C 1
ATOM 628 O O . GLU A 1 81 ? -3.548 -10.230 -14.871 1.00 95.56 81 GLU A O 1
ATOM 633 N N . ASP A 1 82 ? -3.656 -9.594 -17.020 1.00 96.62 82 ASP A N 1
ATOM 634 C CA . ASP A 1 82 ? -2.352 -10.163 -17.388 1.00 96.62 82 ASP A CA 1
ATOM 635 C C . ASP A 1 82 ? -1.209 -9.503 -16.606 1.00 96.62 82 ASP A C 1
ATOM 637 O O . ASP A 1 82 ? -0.323 -10.186 -16.091 1.00 96.62 82 ASP A O 1
ATOM 641 N N . LEU A 1 83 ? -1.237 -8.170 -16.479 1.00 96.62 83 LEU A N 1
ATOM 642 C CA . LEU A 1 83 ? -0.244 -7.438 -15.695 1.00 96.62 83 LEU A CA 1
ATOM 643 C C . LEU A 1 83 ? -0.359 -7.752 -14.207 1.00 96.62 83 LEU A C 1
ATOM 645 O O . LEU A 1 83 ? 0.659 -7.887 -13.531 1.00 96.62 83 LEU A O 1
ATOM 649 N N . PHE A 1 84 ? -1.584 -7.863 -13.695 1.00 97.00 84 PHE A N 1
ATOM 650 C CA . PHE A 1 84 ? -1.821 -8.214 -12.303 1.00 97.00 84 PHE A CA 1
ATOM 651 C C . PHE A 1 84 ? -1.254 -9.602 -11.982 1.00 97.00 84 PHE A C 1
ATOM 653 O O . PHE A 1 84 ? -0.554 -9.760 -10.982 1.00 97.00 84 PHE A O 1
ATOM 660 N N . ASN A 1 85 ? -1.472 -10.582 -12.861 1.00 97.62 85 ASN A N 1
ATOM 661 C CA . ASN A 1 85 ? -0.915 -11.927 -12.723 1.00 97.62 85 ASN A CA 1
ATOM 662 C C . ASN A 1 85 ? 0.618 -11.918 -12.793 1.00 97.62 85 ASN A C 1
ATOM 664 O O . ASN A 1 85 ? 1.267 -12.478 -11.910 1.00 97.62 85 ASN A O 1
ATOM 668 N N . LEU A 1 86 ? 1.204 -11.204 -13.761 1.00 98.06 86 LEU A N 1
ATOM 669 C CA . LEU A 1 86 ? 2.657 -11.030 -13.847 1.00 98.06 86 LEU A CA 1
ATOM 670 C C . LEU A 1 86 ? 3.231 -10.400 -12.568 1.00 98.06 86 LEU A C 1
ATOM 672 O O . LEU A 1 86 ? 4.271 -10.827 -12.062 1.00 98.06 86 LEU A O 1
ATOM 676 N N . PHE A 1 87 ? 2.549 -9.392 -12.025 1.00 98.12 87 PHE A N 1
ATOM 677 C CA . PHE A 1 87 ? 2.970 -8.719 -10.804 1.00 98.12 87 PHE A CA 1
ATOM 678 C C . PHE A 1 87 ? 2.840 -9.607 -9.567 1.00 98.12 87 PHE A C 1
ATOM 680 O O . PHE A 1 87 ? 3.720 -9.582 -8.704 1.00 98.12 87 PHE A O 1
ATOM 687 N N . ARG A 1 88 ? 1.798 -10.437 -9.500 1.00 98.25 88 ARG A N 1
ATOM 688 C CA . ARG A 1 88 ? 1.615 -11.432 -8.441 1.00 98.25 88 ARG A CA 1
ATOM 689 C C . ARG A 1 88 ? 2.726 -12.481 -8.459 1.00 98.25 88 ARG A C 1
ATOM 691 O O . ARG A 1 88 ? 3.344 -12.706 -7.423 1.00 98.25 88 ARG A O 1
ATOM 698 N N . GLU A 1 89 ? 3.038 -13.049 -9.624 1.00 98.38 89 GLU A N 1
ATOM 699 C CA . GLU A 1 89 ? 4.132 -14.020 -9.784 1.00 98.38 89 GLU A CA 1
ATOM 700 C C . GLU A 1 89 ? 5.496 -13.430 -9.405 1.00 98.38 89 GLU A C 1
ATOM 702 O O . GLU A 1 89 ? 6.338 -14.101 -8.807 1.00 98.38 89 GLU A O 1
ATOM 707 N N . TYR A 1 90 ? 5.741 -12.168 -9.764 1.00 98.38 90 TYR A N 1
ATOM 708 C CA . TYR A 1 90 ? 6.964 -11.474 -9.373 1.00 98.38 90 TYR A CA 1
ATOM 709 C C . TYR A 1 90 ? 7.010 -11.204 -7.864 1.00 98.38 90 TYR A C 1
ATOM 711 O O . TYR A 1 90 ? 8.028 -11.464 -7.230 1.00 98.38 90 TYR A O 1
ATOM 719 N N . SER A 1 91 ? 5.897 -10.760 -7.274 1.00 98.19 91 SER A N 1
ATOM 720 C CA . SER A 1 91 ? 5.792 -10.514 -5.830 1.00 98.19 91 SER A CA 1
ATOM 721 C C . SER A 1 91 ? 5.987 -11.789 -5.007 1.00 98.19 91 SER A C 1
ATOM 723 O O . SER A 1 91 ? 6.569 -11.733 -3.930 1.00 98.19 91 SER A O 1
ATOM 725 N N . GLU A 1 92 ? 5.558 -12.948 -5.511 1.00 98.31 92 GLU A N 1
ATOM 726 C CA . GLU A 1 92 ? 5.843 -14.245 -4.885 1.00 98.31 92 GLU A CA 1
ATOM 727 C C . GLU A 1 92 ? 7.348 -14.548 -4.857 1.00 98.31 92 GLU A C 1
ATOM 729 O O . GLU A 1 92 ? 7.873 -14.973 -3.829 1.00 98.31 92 GLU A O 1
ATOM 734 N N . LYS A 1 93 ? 8.067 -14.258 -5.949 1.00 98.25 93 LYS A N 1
ATOM 735 C CA . LYS A 1 93 ? 9.527 -14.447 -6.038 1.00 98.25 93 LYS A CA 1
ATOM 736 C C . LYS A 1 93 ? 10.309 -13.468 -5.159 1.00 98.25 93 LYS A C 1
ATOM 738 O O . LYS A 1 93 ? 11.352 -13.837 -4.629 1.00 98.25 93 LYS A O 1
ATOM 743 N N . GLU A 1 94 ? 9.808 -12.246 -4.997 1.00 97.31 94 GLU A N 1
ATOM 744 C CA . GLU A 1 94 ? 10.391 -11.204 -4.136 1.00 97.31 94 GLU A CA 1
ATOM 745 C C . GLU A 1 94 ? 9.945 -11.308 -2.666 1.00 97.31 94 GLU A C 1
ATOM 747 O O . GLU A 1 94 ? 10.263 -10.423 -1.873 1.00 97.31 94 GLU A O 1
ATOM 752 N N . PHE A 1 95 ? 9.220 -12.370 -2.285 1.00 97.00 95 PHE A N 1
ATOM 753 C CA . PHE A 1 95 ? 8.681 -12.554 -0.931 1.00 97.00 95 PHE A CA 1
ATOM 754 C C . PHE A 1 95 ? 7.858 -11.348 -0.439 1.00 97.00 95 PHE A C 1
ATOM 756 O O . PHE A 1 95 ? 7.943 -10.972 0.726 1.00 97.00 95 PHE A O 1
ATOM 763 N N . SER A 1 96 ? 7.080 -10.738 -1.337 1.00 97.75 96 SER A N 1
ATOM 764 C CA . SER A 1 96 ? 6.202 -9.595 -1.055 1.00 97.75 96 SER A CA 1
ATOM 765 C C . SER A 1 96 ? 4.745 -9.853 -1.469 1.00 97.75 96 SER A C 1
ATOM 767 O O . SER A 1 96 ? 4.006 -8.918 -1.806 1.00 97.75 96 SER A O 1
ATOM 769 N N . LEU A 1 97 ? 4.346 -11.130 -1.529 1.00 98.06 97 LEU A N 1
ATOM 770 C CA . LEU A 1 97 ? 3.022 -11.582 -1.969 1.00 98.06 97 LEU A CA 1
ATOM 771 C C . LEU A 1 97 ? 1.906 -11.103 -1.028 1.00 98.06 97 LEU A C 1
ATOM 773 O O . LEU A 1 97 ? 0.791 -10.848 -1.479 1.00 98.06 97 LEU A O 1
ATOM 777 N N . GLU A 1 98 ? 2.205 -10.920 0.256 1.00 98.56 98 GLU A N 1
ATOM 778 C CA . GLU A 1 98 ? 1.269 -10.459 1.280 1.00 98.56 98 GLU A CA 1
ATOM 779 C C . GLU A 1 98 ? 0.597 -9.127 0.922 1.00 98.56 98 GLU A C 1
ATOM 7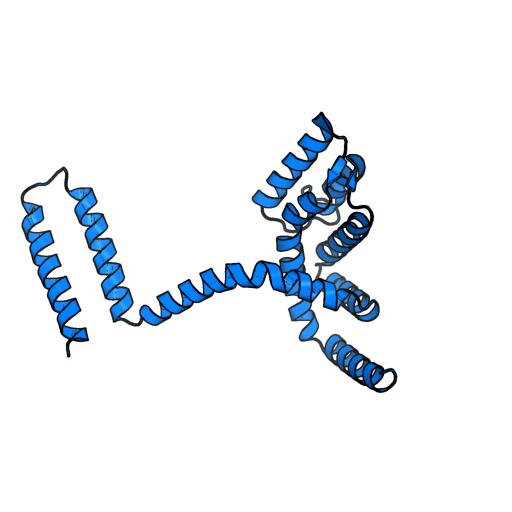81 O O . GLU A 1 98 ? -0.605 -8.971 1.138 1.00 98.56 98 GLU A O 1
ATOM 786 N N . ASN A 1 99 ? 1.324 -8.199 0.286 1.00 98.12 99 ASN A N 1
ATOM 787 C CA . ASN A 1 99 ? 0.760 -6.917 -0.144 1.00 98.12 99 ASN A CA 1
ATOM 788 C C . ASN A 1 99 ? -0.281 -7.110 -1.264 1.00 98.12 99 ASN A C 1
ATOM 790 O O . ASN A 1 99 ? -1.332 -6.470 -1.258 1.00 98.12 99 ASN A O 1
ATOM 794 N N . ILE A 1 100 ? -0.021 -8.023 -2.206 1.00 97.88 100 ILE A N 1
ATOM 795 C CA . ILE A 1 100 ? -0.928 -8.317 -3.327 1.00 97.88 100 ILE A CA 1
ATOM 796 C C . ILE A 1 100 ? -2.189 -9.031 -2.843 1.00 97.88 100 ILE A C 1
ATOM 798 O O . ILE A 1 100 ? -3.300 -8.693 -3.262 1.00 97.88 100 ILE A O 1
ATOM 802 N N . GLU A 1 101 ? -2.035 -10.005 -1.945 1.00 98.19 101 GLU A N 1
ATOM 803 C CA . GLU A 1 101 ? -3.170 -10.723 -1.362 1.00 98.19 101 GLU A CA 1
ATOM 804 C C . GLU A 1 101 ? -4.040 -9.779 -0.531 1.00 98.19 101 GLU A C 1
ATOM 806 O O . GLU A 1 101 ? -5.265 -9.775 -0.691 1.00 98.19 101 GLU A O 1
ATOM 811 N N . PHE A 1 102 ? -3.428 -8.910 0.281 1.00 98.44 102 PHE A N 1
ATOM 812 C CA . PHE A 1 102 ? -4.188 -7.939 1.060 1.00 98.44 102 PHE A CA 1
ATOM 813 C C . PHE A 1 102 ? -4.932 -6.951 0.152 1.00 98.44 102 PHE A C 1
ATOM 815 O O . PHE A 1 102 ? -6.126 -6.712 0.339 1.00 98.44 102 PHE A O 1
ATOM 822 N N . TYR A 1 103 ? -4.283 -6.445 -0.900 1.00 97.50 103 TYR A N 1
ATOM 823 C CA . TYR A 1 103 ? -4.929 -5.570 -1.882 1.00 97.50 103 TYR A CA 1
ATOM 824 C C . TYR A 1 103 ? -6.096 -6.253 -2.605 1.00 97.50 103 TYR A C 1
ATOM 826 O O . TYR A 1 103 ? -7.150 -5.647 -2.795 1.00 97.50 103 TYR A O 1
ATOM 834 N N . SER A 1 104 ? -5.959 -7.538 -2.936 1.00 96.69 104 SER A N 1
ATOM 835 C CA . SER A 1 104 ? -7.032 -8.332 -3.547 1.00 96.69 104 SER A CA 1
ATOM 836 C C . SER A 1 104 ? -8.256 -8.449 -2.636 1.00 96.69 104 SER A C 1
ATOM 838 O O . SER A 1 104 ? -9.392 -8.375 -3.109 1.00 96.69 104 SER A O 1
ATOM 840 N N . VAL A 1 105 ? -8.044 -8.608 -1.324 1.00 98.00 105 VAL A N 1
ATOM 841 C CA . VAL A 1 105 ? -9.124 -8.577 -0.325 1.00 98.00 105 VAL A CA 1
ATOM 842 C C . VAL A 1 105 ? -9.764 -7.188 -0.271 1.00 98.00 105 VAL A C 1
ATOM 844 O O . VAL A 1 105 ? -10.988 -7.082 -0.351 1.00 98.00 105 VAL A O 1
ATOM 847 N N . MET A 1 106 ? -8.963 -6.119 -0.246 1.00 97.62 106 MET A N 1
ATOM 848 C CA . MET A 1 106 ? -9.472 -4.742 -0.254 1.00 97.62 106 MET A CA 1
ATOM 849 C C . MET A 1 106 ? -10.319 -4.440 -1.502 1.00 97.62 106 MET A C 1
ATOM 851 O O . MET A 1 106 ? -11.383 -3.836 -1.383 1.00 97.62 106 MET A O 1
ATOM 855 N N . LEU A 1 107 ? -9.929 -4.917 -2.689 1.00 95.19 107 LEU A N 1
ATOM 856 C CA . LEU A 1 107 ? -10.724 -4.752 -3.913 1.00 95.19 107 LEU A CA 1
ATOM 857 C C . LEU A 1 107 ? -12.087 -5.453 -3.840 1.00 95.19 107 LEU A C 1
ATOM 859 O O . LEU A 1 107 ? -13.085 -4.897 -4.301 1.00 95.19 107 LEU A O 1
ATOM 863 N N . LYS A 1 108 ? -12.159 -6.645 -3.235 1.00 96.75 108 LYS A N 1
ATOM 864 C CA . LYS A 1 108 ? -13.436 -7.349 -3.028 1.00 96.75 108 LYS A CA 1
ATOM 865 C C . LYS A 1 108 ? -14.356 -6.552 -2.101 1.00 96.75 108 LYS A C 1
ATOM 867 O O . LYS A 1 108 ? -15.531 -6.369 -2.416 1.00 96.75 108 LYS A O 1
ATOM 872 N N . LEU A 1 109 ? -13.809 -6.013 -1.011 1.00 97.50 109 LEU A N 1
ATOM 873 C CA . LEU A 1 109 ? -14.549 -5.180 -0.058 1.00 97.50 109 LEU A CA 1
ATOM 874 C C . LEU A 1 109 ? -14.981 -3.832 -0.655 1.00 97.50 109 LEU A C 1
ATOM 876 O O . LEU A 1 109 ? -16.061 -3.330 -0.342 1.00 97.50 109 LEU A O 1
ATOM 880 N N . LYS A 1 110 ? -14.197 -3.270 -1.583 1.00 96.19 110 LYS A N 1
ATOM 881 C CA . LYS A 1 110 ? -14.548 -2.037 -2.307 1.00 96.19 110 LYS A CA 1
ATOM 882 C C . LYS A 1 110 ? -15.894 -2.151 -3.023 1.00 96.19 110 LYS A C 1
ATOM 884 O O . LYS A 1 110 ? -16.663 -1.190 -3.033 1.00 96.19 110 LYS A O 1
ATOM 889 N N . VAL A 1 111 ? -16.196 -3.320 -3.594 1.00 96.56 111 VAL A N 1
ATOM 890 C CA . VAL A 1 111 ? -17.476 -3.591 -4.273 1.00 96.56 111 VAL A CA 1
ATOM 891 C C . VAL A 1 111 ? -18.637 -3.623 -3.275 1.00 96.56 111 VAL A C 1
ATOM 893 O O . VAL A 1 111 ? -19.720 -3.124 -3.582 1.00 96.56 111 VAL A O 1
ATOM 896 N N . GLN A 1 112 ? -18.407 -4.157 -2.074 1.00 96.31 112 GLN A N 1
ATOM 897 C CA . GLN A 1 112 ? -19.417 -4.271 -1.019 1.00 96.31 112 GLN A CA 1
ATOM 898 C C . GLN A 1 112 ? -19.728 -2.930 -0.331 1.00 96.31 112 GLN A C 1
ATOM 900 O O . GLN A 1 112 ? -20.842 -2.737 0.152 1.00 96.31 112 GLN A O 1
ATOM 905 N N . LYS A 1 113 ? -18.771 -1.987 -0.316 1.00 96.88 113 LYS A N 1
ATOM 906 C CA . LYS A 1 113 ? -18.815 -0.651 0.330 1.00 96.88 113 LYS A CA 1
ATOM 907 C C . LYS A 1 113 ? -18.875 -0.649 1.859 1.00 96.88 113 LYS A C 1
ATOM 909 O O . LYS A 1 113 ? -18.444 0.331 2.466 1.00 96.88 113 LYS A O 1
ATOM 914 N N . VAL A 1 114 ? -19.383 -1.708 2.472 1.00 97.44 114 VAL A N 1
ATOM 915 C CA . VAL A 1 114 ? -19.386 -1.942 3.918 1.00 97.44 114 VAL A CA 1
ATOM 916 C C . VAL A 1 114 ? -18.589 -3.203 4.223 1.00 97.44 114 VAL A C 1
ATOM 918 O O . VAL A 1 114 ? -18.517 -4.094 3.385 1.00 97.44 114 VAL A O 1
ATOM 921 N N . VAL A 1 115 ? -17.976 -3.249 5.400 1.00 98.06 115 VAL A N 1
ATOM 922 C CA . VAL A 1 115 ? -17.139 -4.359 5.864 1.00 98.06 115 VAL A CA 1
ATOM 923 C C . VAL A 1 115 ? -17.685 -4.822 7.202 1.00 98.06 115 VAL A C 1
ATOM 925 O O . VAL A 1 115 ? -17.788 -4.022 8.134 1.00 98.06 115 VAL A O 1
ATOM 928 N N . SER A 1 116 ? -18.072 -6.088 7.286 1.00 98.00 116 SER A N 1
ATOM 929 C CA . SER A 1 116 ? -18.626 -6.684 8.502 1.00 98.00 116 SER A CA 1
ATOM 930 C C . SER A 1 116 ? -17.559 -6.892 9.580 1.00 98.00 116 SER A C 1
ATOM 932 O O . SER A 1 116 ? -16.371 -7.018 9.290 1.00 98.00 116 SER A O 1
ATOM 934 N N . GLU A 1 117 ? -17.986 -6.982 10.840 1.00 97.81 117 GLU A N 1
ATOM 935 C CA . GLU A 1 117 ? -17.107 -7.307 11.973 1.00 97.81 117 GLU A CA 1
ATOM 936 C C . GLU A 1 117 ? -16.293 -8.591 11.735 1.00 97.81 117 GLU A C 1
ATOM 938 O O . GLU A 1 117 ? -15.086 -8.612 11.961 1.00 97.81 117 GLU A O 1
ATOM 943 N N . LYS A 1 118 ? -16.926 -9.627 11.174 1.00 98.06 118 LYS A N 1
ATOM 944 C CA . LYS A 1 118 ? -16.259 -10.893 10.854 1.00 98.06 118 LYS A CA 1
ATOM 945 C C . LYS A 1 118 ? -15.149 -10.721 9.811 1.00 98.06 118 LYS A C 1
ATOM 947 O O . LYS A 1 118 ? -14.085 -11.313 9.949 1.00 98.06 118 LYS A O 1
ATOM 952 N N . GLU A 1 119 ? -15.372 -9.909 8.781 1.00 98.38 119 GLU A N 1
ATOM 953 C CA . GLU A 1 119 ? -14.339 -9.617 7.779 1.00 98.38 119 GLU A CA 1
ATOM 954 C C . GLU A 1 119 ? -13.177 -8.817 8.386 1.00 98.38 119 GLU A C 1
ATOM 956 O O . GLU A 1 119 ? -12.027 -9.031 8.009 1.00 98.38 119 GLU A O 1
ATOM 961 N N . LEU A 1 120 ? -13.442 -7.938 9.363 1.00 98.44 120 LEU A N 1
ATOM 962 C CA . LEU A 1 120 ? -12.381 -7.257 10.116 1.00 98.44 120 LEU A CA 1
ATOM 963 C C . LEU A 1 120 ? -11.559 -8.237 10.962 1.00 98.44 120 LEU A C 1
ATOM 965 O O . LEU A 1 120 ? -10.340 -8.086 11.039 1.00 98.44 120 LEU A O 1
ATOM 969 N N . ASP A 1 121 ? -12.190 -9.238 11.577 1.00 98.38 121 ASP A N 1
ATOM 970 C CA . ASP A 1 121 ? -11.483 -10.314 12.283 1.00 98.38 121 ASP A CA 1
ATOM 971 C C . ASP A 1 121 ? -10.611 -11.143 11.334 1.00 98.38 121 ASP A C 1
ATOM 973 O O . ASP A 1 121 ? -9.439 -11.382 11.624 1.00 98.38 121 ASP A O 1
ATOM 977 N N . GLU A 1 122 ? -11.142 -11.513 10.167 1.00 98.50 122 GLU A N 1
ATOM 978 C CA . GLU A 1 122 ? -10.395 -12.251 9.144 1.00 98.50 122 GLU A CA 1
ATOM 979 C C . GLU A 1 122 ? -9.189 -11.451 8.621 1.00 98.50 122 GLU A C 1
ATOM 981 O O . GLU A 1 122 ? -8.105 -12.016 8.448 1.00 98.50 122 GLU A O 1
ATOM 986 N N . ILE A 1 123 ? -9.342 -10.136 8.412 1.00 98.50 123 ILE A N 1
ATOM 987 C CA . ILE A 1 123 ? -8.231 -9.244 8.042 1.00 98.50 123 ILE A CA 1
ATOM 988 C C . ILE A 1 123 ? -7.175 -9.204 9.145 1.00 98.50 123 ILE A C 1
ATOM 990 O O . ILE A 1 123 ? -5.982 -9.312 8.852 1.00 98.50 123 ILE A O 1
ATOM 994 N N . ASP A 1 124 ? -7.603 -9.056 10.399 1.00 98.62 124 ASP A N 1
ATOM 995 C CA . ASP A 1 124 ? -6.707 -8.973 11.550 1.00 98.62 124 ASP A CA 1
ATOM 996 C C . ASP A 1 124 ? -5.835 -10.229 11.664 1.00 98.62 124 ASP A C 1
ATOM 998 O O . ASP A 1 124 ? -4.605 -10.143 11.649 1.00 98.62 124 ASP A O 1
ATOM 1002 N N . ASP A 1 125 ? -6.466 -11.405 11.673 1.00 98.62 125 ASP A N 1
ATOM 1003 C CA . ASP A 1 125 ? -5.776 -12.686 11.822 1.00 98.62 125 ASP A CA 1
ATOM 1004 C C . ASP A 1 125 ? -4.910 -13.058 10.606 1.00 98.62 125 ASP A C 1
ATOM 1006 O O . ASP A 1 125 ? -3.907 -13.760 10.765 1.00 98.62 125 ASP A O 1
ATOM 1010 N N . THR A 1 126 ? -5.262 -12.596 9.400 1.00 98.56 126 THR A N 1
ATOM 1011 C CA . THR A 1 126 ? -4.545 -12.965 8.166 1.00 98.56 126 THR A CA 1
ATOM 1012 C C . THR A 1 126 ? -3.384 -12.027 7.837 1.00 98.56 126 THR A C 1
ATOM 1014 O O . THR A 1 126 ? -2.351 -12.516 7.371 1.00 98.56 126 THR A O 1
ATOM 1017 N N . PHE A 1 127 ? -3.545 -10.717 8.068 1.00 98.56 127 PHE A N 1
ATOM 1018 C CA . PHE A 1 127 ? -2.637 -9.689 7.538 1.00 98.56 127 PHE A CA 1
ATOM 1019 C C . PHE A 1 127 ? -2.034 -8.741 8.582 1.00 98.56 127 PHE A C 1
ATOM 1021 O O . PHE A 1 127 ? -0.964 -8.184 8.340 1.00 98.56 127 PHE A O 1
ATOM 1028 N N . ILE A 1 128 ? -2.705 -8.485 9.712 1.00 98.38 128 ILE A N 1
ATOM 1029 C CA . ILE A 1 128 ? -2.322 -7.379 10.616 1.00 98.38 128 ILE A CA 1
ATOM 1030 C C . ILE A 1 128 ? -1.588 -7.876 11.859 1.00 98.38 128 ILE A C 1
ATOM 1032 O O . ILE A 1 128 ? -0.592 -7.277 12.297 1.00 98.38 128 ILE A O 1
ATOM 1036 N N . LYS A 1 129 ?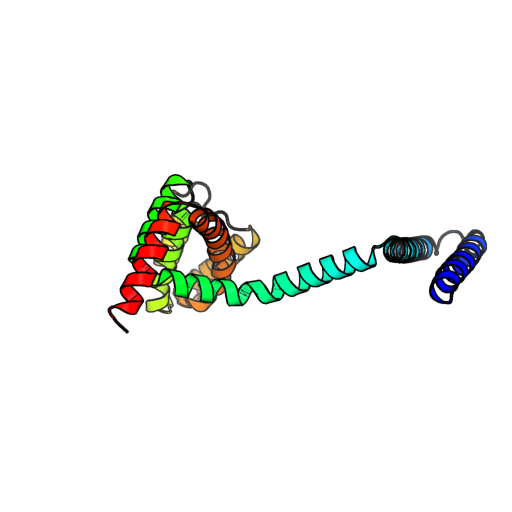 -2.102 -8.955 12.447 1.00 98.12 129 LYS A N 1
ATOM 1037 C CA . LYS A 1 129 ? -1.585 -9.568 13.664 1.00 98.12 129 LYS A CA 1
ATOM 1038 C C . LYS A 1 129 ? -0.156 -10.047 13.453 1.00 98.12 129 LYS A C 1
ATOM 1040 O O . LYS A 1 129 ? 0.198 -10.564 12.393 1.00 98.12 129 LYS A O 1
ATOM 1045 N N . ASN A 1 130 ? 0.662 -9.885 14.487 1.00 97.88 130 ASN A N 1
ATOM 1046 C CA . ASN A 1 130 ? 2.046 -10.340 14.446 1.00 97.88 130 ASN A CA 1
ATOM 1047 C C . ASN A 1 130 ? 2.086 -11.858 14.232 1.00 97.88 130 ASN A C 1
ATOM 1049 O O . ASN A 1 130 ? 1.326 -12.585 14.880 1.00 97.88 130 ASN A O 1
ATOM 1053 N N . TYR A 1 131 ? 2.992 -12.319 13.371 1.00 97.38 131 TYR A N 1
ATOM 1054 C CA . TYR A 1 131 ? 3.125 -13.726 12.973 1.00 97.38 131 TYR A CA 1
ATOM 1055 C C . TYR A 1 131 ? 1.912 -14.289 12.221 1.00 97.38 131 TYR A C 1
ATOM 1057 O O . TYR A 1 131 ? 1.736 -15.509 12.149 1.00 97.38 131 TYR A O 1
ATOM 1065 N N . SER A 1 132 ? 1.061 -13.423 11.668 1.00 97.75 132 SER A N 1
ATOM 1066 C CA . SER A 1 132 ? 0.035 -13.858 10.725 1.00 97.75 132 SER A CA 1
ATOM 1067 C C . SER A 1 132 ? 0.679 -14.410 9.450 1.00 97.75 132 SER A C 1
ATOM 1069 O O . SER A 1 132 ? 1.819 -14.088 9.105 1.00 97.75 132 SER A O 1
ATOM 1071 N N . LYS A 1 133 ? -0.046 -15.290 8.750 1.00 97.12 133 LYS A N 1
ATOM 1072 C CA . LYS A 1 133 ? 0.470 -15.992 7.563 1.00 97.12 133 LYS A CA 1
ATOM 1073 C C . LYS A 1 133 ? 0.955 -15.021 6.479 1.00 97.12 133 LYS A C 1
ATOM 1075 O O . LYS A 1 133 ? 1.927 -15.325 5.795 1.00 97.12 133 LYS A O 1
ATOM 1080 N N . TYR A 1 134 ? 0.264 -13.895 6.330 1.00 98.06 134 TYR A N 1
ATOM 1081 C CA . TYR A 1 134 ? 0.566 -12.848 5.363 1.00 98.06 134 TYR A CA 1
ATOM 1082 C C . TYR A 1 134 ? 0.733 -11.505 6.083 1.00 98.06 134 TYR A C 1
ATOM 1084 O O . TYR A 1 134 ? 0.116 -10.520 5.691 1.00 98.06 134 TYR A O 1
ATOM 1092 N N . GLU A 1 135 ? 1.530 -11.470 7.159 1.00 98.38 135 GLU A N 1
ATOM 1093 C CA . GLU A 1 135 ? 1.757 -10.236 7.919 1.00 98.38 135 GLU A CA 1
ATOM 1094 C C . GLU A 1 135 ? 2.305 -9.119 7.019 1.00 98.38 135 GLU A C 1
ATOM 1096 O O . GLU A 1 135 ? 3.435 -9.182 6.537 1.00 98.38 135 GLU A O 1
ATOM 1101 N N . VAL A 1 136 ? 1.513 -8.063 6.837 1.00 98.25 136 VAL A N 1
ATOM 1102 C CA . VAL A 1 136 ? 1.886 -6.907 6.022 1.00 98.25 136 VAL A CA 1
ATOM 1103 C C . VAL A 1 136 ? 2.711 -5.932 6.859 1.00 98.25 136 VAL A C 1
ATOM 1105 O O . VAL A 1 136 ? 2.358 -5.589 7.992 1.00 98.25 136 VAL A O 1
ATOM 1108 N N . ASN A 1 137 ? 3.804 -5.428 6.280 1.00 97.75 137 ASN A N 1
ATOM 1109 C CA . ASN A 1 137 ? 4.653 -4.425 6.919 1.00 97.75 137 ASN A CA 1
ATOM 1110 C C . ASN A 1 137 ? 3.941 -3.061 6.995 1.00 97.75 137 ASN A C 1
ATOM 1112 O O . ASN A 1 137 ? 4.031 -2.240 6.078 1.00 97.75 137 ASN A O 1
ATOM 1116 N N . LEU A 1 138 ? 3.221 -2.838 8.095 1.00 97.88 138 LEU A N 1
ATOM 1117 C CA . LEU A 1 138 ? 2.433 -1.633 8.347 1.00 97.88 138 LEU A CA 1
ATOM 1118 C C . LEU A 1 138 ? 2.981 -0.827 9.535 1.00 97.88 138 LEU A C 1
ATOM 1120 O O . LEU A 1 138 ? 3.344 -1.412 10.563 1.00 97.88 138 LEU A O 1
ATOM 1124 N N . PRO A 1 139 ? 2.966 0.519 9.467 1.00 97.25 139 PRO A N 1
ATOM 1125 C CA . PRO A 1 139 ? 3.340 1.369 10.593 1.00 97.25 139 PRO A CA 1
ATOM 1126 C C . PRO A 1 139 ? 2.458 1.131 11.826 1.00 97.25 139 PRO A C 1
ATOM 1128 O O . PRO A 1 139 ? 1.248 0.920 11.718 1.00 97.25 139 PRO A O 1
ATOM 1131 N N . SER A 1 140 ? 3.017 1.293 13.029 1.00 97.81 140 SER A N 1
ATOM 1132 C CA . SER A 1 140 ? 2.256 1.140 14.282 1.00 97.81 140 SER A CA 1
ATOM 1133 C C . SER A 1 140 ? 1.060 2.097 14.391 1.00 97.81 140 SER A C 1
ATOM 1135 O O . SER A 1 140 ? 0.075 1.781 15.055 1.00 97.81 140 SER A O 1
ATOM 1137 N N . SER A 1 141 ? 1.124 3.269 13.747 1.00 97.25 141 SER A N 1
ATOM 1138 C CA . SER A 1 141 ? -0.009 4.199 13.658 1.00 97.25 141 SER A CA 1
ATOM 1139 C C . SER A 1 141 ? -1.180 3.605 12.878 1.00 97.25 141 SER A C 1
ATOM 1141 O O . SER A 1 141 ? -2.306 3.689 13.357 1.00 97.25 141 SER A O 1
ATOM 1143 N N . CYS A 1 142 ? -0.894 2.960 11.745 1.00 97.81 142 CYS A N 1
ATOM 1144 C CA . CYS A 1 142 ? -1.873 2.294 10.893 1.00 97.81 142 CYS A CA 1
ATOM 1145 C C . CYS A 1 142 ? -2.539 1.130 11.648 1.00 97.81 142 CYS A C 1
ATOM 1147 O O . CYS A 1 142 ? -3.761 1.112 11.795 1.00 97.81 142 CYS A O 1
ATOM 1149 N N . LYS A 1 143 ? -1.740 0.240 12.269 1.00 98.44 143 LYS A N 1
ATOM 1150 C CA . LYS A 1 143 ? -2.266 -0.861 13.106 1.00 98.44 143 LYS A CA 1
ATOM 1151 C C . LYS A 1 143 ? -3.180 -0.330 14.225 1.00 98.44 143 LYS A C 1
ATOM 1153 O O . LYS A 1 143 ? -4.269 -0.849 14.442 1.00 98.44 143 LYS A O 1
ATOM 1158 N N . ARG A 1 144 ? -2.784 0.747 14.915 1.00 98.44 144 ARG A N 1
ATOM 1159 C CA . ARG A 1 144 ? -3.592 1.364 15.985 1.00 98.44 144 ARG A CA 1
ATOM 1160 C C . ARG A 1 144 ? -4.912 1.953 15.481 1.00 98.44 144 ARG A C 1
ATOM 1162 O O . ARG A 1 144 ? -5.911 1.865 16.186 1.00 98.44 144 ARG A O 1
ATOM 1169 N N . GLU A 1 145 ? -4.919 2.603 14.321 1.00 98.31 145 GLU A N 1
ATOM 1170 C CA . GLU A 1 145 ? -6.145 3.155 13.729 1.00 98.31 145 GLU A CA 1
ATOM 1171 C C . GLU A 1 145 ? -7.109 2.051 13.295 1.00 98.31 145 GLU A C 1
ATOM 1173 O O . GLU A 1 145 ? -8.304 2.153 13.565 1.00 98.31 145 GLU A O 1
ATOM 1178 N N . PHE A 1 146 ? -6.586 0.958 12.742 1.00 98.56 146 PHE A N 1
ATOM 1179 C CA . PHE A 1 146 ? -7.379 -0.228 12.439 1.00 98.56 146 PHE A CA 1
ATOM 1180 C C . PHE A 1 146 ? -8.063 -0.810 13.682 1.00 98.56 146 PHE A C 1
ATOM 1182 O O . PHE A 1 146 ? -9.274 -1.016 13.664 1.00 98.56 146 PHE A O 1
ATOM 1189 N N . TYR A 1 147 ? -7.335 -1.005 14.788 1.00 98.62 147 TYR A N 1
ATOM 1190 C CA . TYR A 1 147 ? -7.943 -1.541 16.013 1.00 98.62 147 TYR A CA 1
ATOM 1191 C C . TYR A 1 147 ? -9.040 -0.631 16.581 1.00 98.62 147 TYR A C 1
ATOM 1193 O O . TYR A 1 147 ? -10.027 -1.136 17.106 1.00 98.62 147 TYR A O 1
ATOM 1201 N N . LYS A 1 148 ? -8.932 0.694 16.410 1.00 98.25 148 LYS A N 1
ATOM 1202 C CA . LYS A 1 148 ? -10.020 1.622 16.763 1.00 98.25 148 LYS A CA 1
ATOM 1203 C C . LYS A 1 148 ? -11.252 1.439 15.877 1.00 98.25 148 LYS A C 1
ATOM 1205 O O . LYS A 1 148 ? -12.367 1.505 16.380 1.00 98.25 148 LYS A O 1
ATOM 1210 N N . LEU A 1 149 ? -11.071 1.233 14.569 1.00 98.00 149 LEU A N 1
ATOM 1211 C CA . LEU A 1 149 ? -12.190 0.945 13.661 1.00 98.00 149 LEU A CA 1
ATOM 1212 C C . LEU A 1 149 ? -12.866 -0.382 14.020 1.00 98.00 149 LEU A C 1
ATOM 1214 O O . LEU A 1 149 ? -14.092 -0.467 14.020 1.00 98.00 149 LEU A O 1
ATOM 1218 N N . LYS A 1 150 ? -12.070 -1.395 14.371 1.00 97.88 150 LYS A N 1
ATOM 1219 C CA . LYS A 1 150 ? -12.557 -2.702 14.815 1.00 97.88 150 LYS A CA 1
ATOM 1220 C C . LYS A 1 150 ? -13.371 -2.603 16.110 1.00 97.88 150 LYS A C 1
ATOM 1222 O O . LYS A 1 150 ? -14.495 -3.089 16.143 1.00 97.88 150 LYS A O 1
ATOM 1227 N N . GLU A 1 151 ? -12.864 -1.895 17.121 1.00 97.88 151 GLU A N 1
ATOM 1228 C CA . GLU A 1 151 ? -13.585 -1.612 18.376 1.00 97.88 151 GLU A CA 1
ATOM 1229 C C . GLU A 1 151 ? -14.916 -0.881 18.115 1.00 97.88 151 GLU A C 1
ATOM 1231 O O . GLU A 1 151 ? -15.960 -1.260 18.640 1.00 97.88 151 GLU A O 1
ATOM 1236 N N . GLN A 1 152 ? -14.923 0.114 17.219 1.00 96.69 152 GLN A N 1
ATOM 1237 C CA . GLN A 1 152 ? -16.151 0.821 16.835 1.00 96.69 152 GLN A CA 1
ATOM 1238 C C . GLN A 1 152 ? -17.190 -0.090 16.170 1.00 96.69 152 GLN A C 1
ATOM 1240 O O . GLN A 1 152 ? -18.385 0.056 16.445 1.00 96.69 152 GLN A O 1
ATOM 1245 N N . ALA A 1 153 ? -16.753 -1.016 15.311 1.00 97.12 153 ALA A N 1
ATOM 1246 C CA . ALA A 1 153 ? -17.634 -2.017 14.717 1.00 97.12 153 ALA A CA 1
ATOM 1247 C C . ALA A 1 153 ? -18.244 -2.925 15.791 1.00 97.12 153 ALA A C 1
ATOM 1249 O O . ALA A 1 153 ? -19.457 -3.115 15.781 1.00 97.12 153 ALA A O 1
ATOM 1250 N N . GLN A 1 154 ? -17.433 -3.417 16.730 1.00 96.69 154 GLN A N 1
ATOM 1251 C CA . GLN A 1 154 ? -17.874 -4.314 17.803 1.00 96.69 154 GLN A CA 1
ATOM 1252 C C . GLN A 1 154 ? -18.908 -3.665 18.734 1.00 96.69 154 GLN A C 1
ATOM 1254 O O . GLN A 1 154 ? -19.867 -4.311 19.148 1.00 96.69 154 GLN A O 1
ATOM 1259 N N . GLU A 1 155 ? -18.737 -2.381 19.060 1.00 96.06 155 GLU A N 1
ATOM 1260 C CA . GLU A 1 155 ? -19.600 -1.704 20.033 1.00 96.06 155 GLU A CA 1
ATOM 1261 C C . GLU A 1 155 ? -20.911 -1.158 19.453 1.00 96.06 155 GLU A C 1
ATOM 1263 O O . GLU A 1 155 ? -21.902 -1.055 20.179 1.00 96.06 155 GLU A O 1
ATOM 1268 N N . LYS A 1 156 ? -20.919 -0.710 18.188 1.00 93.06 156 LYS A N 1
ATOM 1269 C CA . LYS A 1 156 ? -21.985 0.184 17.694 1.00 93.06 156 LYS A CA 1
ATOM 1270 C C . LYS A 1 156 ? -22.750 -0.346 16.498 1.00 93.06 156 LYS A C 1
ATOM 1272 O O . LYS A 1 156 ? -23.974 -0.242 16.467 1.00 93.06 156 LYS A O 1
ATOM 1277 N N . THR A 1 157 ? -22.040 -0.802 15.474 1.00 88.25 157 THR A N 1
ATOM 1278 C CA . THR A 1 157 ? -22.612 -0.927 14.125 1.00 88.25 157 THR A CA 1
ATOM 1279 C C . THR A 1 157 ? -22.502 -2.326 13.536 1.00 88.25 157 THR A C 1
ATOM 1281 O O . THR A 1 157 ? -23.181 -2.590 12.548 1.00 88.25 157 THR A O 1
ATOM 1284 N N . HIS A 1 158 ? -21.659 -3.203 14.092 1.00 95.94 158 HIS A N 1
ATOM 1285 C CA . HIS A 1 158 ? -21.252 -4.503 13.529 1.00 95.94 158 HIS A CA 1
ATOM 1286 C C . HIS A 1 158 ? -20.674 -4.434 12.102 1.00 95.94 158 HIS A C 1
ATOM 1288 O O . HIS A 1 158 ? -20.473 -5.457 1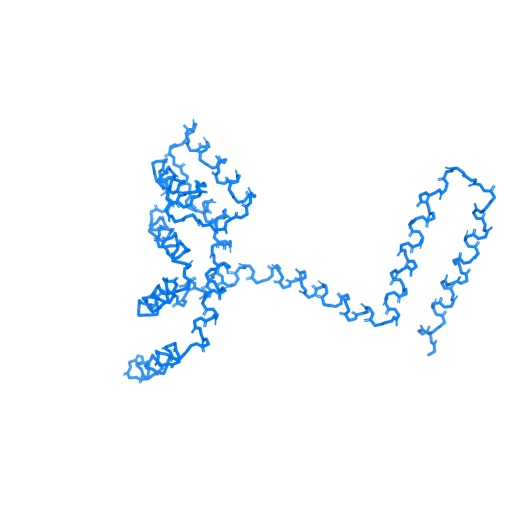1.444 1.00 95.94 158 HIS A O 1
ATOM 1294 N N . GLN A 1 159 ? -20.400 -3.224 11.608 1.00 96.69 159 GLN A N 1
ATOM 1295 C CA . GLN A 1 159 ? -19.858 -2.960 10.280 1.00 96.69 159 GLN A CA 1
ATOM 1296 C C . GLN A 1 159 ? -19.156 -1.599 10.233 1.00 96.69 159 GLN A C 1
ATOM 1298 O O . GLN A 1 159 ? -19.524 -0.676 10.965 1.00 96.69 159 GLN A O 1
ATOM 1303 N N . VAL A 1 160 ? -18.197 -1.445 9.326 1.00 97.62 160 VAL A N 1
ATOM 1304 C CA . VAL A 1 160 ? -17.544 -0.166 9.007 1.00 97.62 160 VAL A CA 1
ATOM 1305 C C . VAL A 1 160 ? -17.664 0.141 7.522 1.00 97.62 160 VAL A C 1
ATOM 1307 O O . VAL A 1 160 ? -17.797 -0.757 6.693 1.00 97.62 160 VAL A O 1
ATOM 1310 N N . GLU A 1 161 ? -17.603 1.419 7.157 1.00 97.94 161 GLU A N 1
ATOM 1311 C CA . GLU A 1 161 ? -17.487 1.785 5.748 1.00 97.94 161 GLU A CA 1
ATOM 1312 C C . GLU A 1 161 ? -16.110 1.393 5.200 1.00 97.94 161 GLU A C 1
ATOM 1314 O O . GLU A 1 161 ? -15.075 1.642 5.826 1.00 97.94 161 GLU A O 1
ATOM 1319 N N . TYR A 1 162 ? -16.084 0.860 3.978 1.00 98.00 162 TYR A N 1
ATOM 1320 C CA . TYR A 1 162 ? -14.847 0.568 3.251 1.00 98.00 162 TYR A CA 1
ATOM 1321 C C . TYR A 1 162 ? -13.946 1.807 3.123 1.00 98.00 162 TYR A C 1
ATOM 1323 O O . TYR A 1 162 ? -12.724 1.699 3.177 1.00 98.00 162 TYR A O 1
ATOM 1331 N N . SER A 1 163 ? -14.545 2.994 2.980 1.00 97.12 163 SER A N 1
ATOM 1332 C CA . SER A 1 163 ? -13.841 4.277 2.880 1.00 97.12 163 SER A CA 1
ATOM 1333 C C . SER A 1 163 ? -12.908 4.516 4.075 1.00 97.12 163 SER A C 1
ATOM 1335 O O . SER A 1 163 ? -11.756 4.901 3.880 1.00 97.12 163 SER A O 1
ATOM 1337 N N . ALA A 1 164 ? -13.371 4.230 5.295 1.00 97.56 164 ALA A N 1
ATOM 1338 C CA . ALA A 1 164 ? -12.594 4.367 6.522 1.00 97.56 164 ALA A CA 1
ATOM 1339 C C . ALA A 1 164 ? -11.451 3.345 6.576 1.00 97.56 164 ALA A C 1
ATOM 1341 O O . ALA A 1 164 ? -10.321 3.694 6.914 1.00 97.56 164 ALA A O 1
ATOM 1342 N N . LEU A 1 165 ? -11.714 2.102 6.165 1.00 97.94 165 LEU A N 1
ATOM 1343 C CA . LEU A 1 165 ? -10.693 1.056 6.094 1.00 97.94 165 LEU A CA 1
ATOM 1344 C C . LEU A 1 165 ? -9.594 1.405 5.073 1.00 97.94 165 LEU A C 1
ATOM 1346 O O . LEU A 1 165 ? -8.402 1.270 5.352 1.00 97.94 165 LEU A O 1
ATOM 1350 N N . TRP A 1 166 ? -9.987 1.918 3.903 1.00 97.00 166 TRP A N 1
ATOM 1351 C CA . TRP A 1 166 ? -9.063 2.373 2.864 1.00 97.00 166 TRP A CA 1
ATOM 1352 C C . TRP A 1 166 ? -8.243 3.592 3.302 1.00 97.00 166 TRP A C 1
ATOM 1354 O O . TRP A 1 166 ? -7.072 3.692 2.950 1.00 97.00 166 TRP A O 1
ATOM 1364 N N . GLN A 1 167 ? -8.810 4.501 4.100 1.00 95.88 167 GLN A N 1
ATOM 1365 C CA . GLN A 1 167 ? -8.056 5.626 4.666 1.00 95.88 167 GLN A CA 1
ATOM 1366 C C . GLN A 1 167 ? -6.934 5.170 5.604 1.00 95.88 167 GLN A C 1
ATOM 1368 O O . GLN A 1 167 ? -5.882 5.806 5.626 1.00 95.88 167 GLN A O 1
ATOM 1373 N N . VAL A 1 168 ? -7.140 4.070 6.335 1.00 97.31 168 VAL A N 1
ATOM 1374 C CA . VAL A 1 168 ? -6.131 3.508 7.241 1.00 97.31 168 VAL A CA 1
ATOM 1375 C C . VAL A 1 168 ? -5.019 2.804 6.465 1.00 97.31 168 VAL A C 1
ATOM 1377 O O . VAL A 1 168 ? -3.846 3.084 6.698 1.00 97.31 168 VAL A O 1
ATOM 1380 N N . PHE A 1 169 ? -5.363 1.912 5.532 1.00 97.50 169 PHE A N 1
ATOM 1381 C CA . PHE A 1 169 ? -4.375 1.037 4.885 1.00 97.50 169 PHE A CA 1
ATOM 1382 C C . PHE A 1 169 ? -3.903 1.496 3.509 1.00 97.50 169 PHE A C 1
ATOM 1384 O O . PHE A 1 169 ? -2.769 1.214 3.126 1.00 97.50 169 PHE A O 1
ATOM 1391 N N . GLY A 1 170 ? -4.759 2.174 2.745 1.00 95.00 170 GLY A N 1
ATOM 1392 C CA . GLY A 1 170 ? -4.602 2.336 1.300 1.00 95.00 170 GLY A CA 1
ATOM 1393 C C . GLY A 1 170 ? -3.277 2.976 0.905 1.00 95.00 170 GLY A C 1
ATOM 1394 O O . GLY A 1 170 ? -2.617 2.501 -0.013 1.00 95.00 170 GLY A O 1
ATOM 1395 N N . ASN A 1 171 ? -2.838 4.003 1.635 1.00 92.06 171 ASN A N 1
ATOM 1396 C CA . ASN A 1 171 ? -1.566 4.662 1.351 1.00 92.06 171 ASN A CA 1
ATOM 1397 C C . ASN A 1 171 ? -0.362 3.734 1.570 1.00 92.06 171 ASN A C 1
ATOM 1399 O O . ASN A 1 171 ? 0.490 3.634 0.694 1.00 92.06 171 ASN A O 1
ATOM 1403 N N . ASP A 1 172 ? -0.270 3.085 2.731 1.00 95.12 172 ASP A N 1
ATOM 1404 C CA . ASP A 1 172 ? 0.899 2.267 3.071 1.00 95.12 172 ASP A CA 1
ATOM 1405 C C . ASP A 1 172 ? 0.945 0.990 2.217 1.00 95.12 172 ASP A C 1
ATOM 1407 O O . ASP A 1 172 ? 2.005 0.619 1.718 1.00 95.12 172 ASP A O 1
ATOM 1411 N N . LEU A 1 173 ? -0.219 0.392 1.940 1.00 96.62 173 LEU A N 1
ATOM 1412 C CA . LEU A 1 173 ? -0.343 -0.771 1.063 1.00 96.62 173 LEU A CA 1
ATOM 1413 C C . LEU A 1 173 ? 0.083 -0.458 -0.378 1.00 96.62 173 LEU A C 1
ATOM 1415 O O . LEU A 1 173 ? 0.909 -1.168 -0.950 1.00 96.62 173 LEU A O 1
ATOM 1419 N N . VAL A 1 174 ? -0.431 0.635 -0.955 1.00 95.00 174 VAL A N 1
ATOM 1420 C CA . VAL A 1 174 ? -0.047 1.077 -2.304 1.00 95.00 174 VAL A CA 1
ATOM 1421 C C . VAL A 1 174 ? 1.435 1.423 -2.359 1.00 95.00 174 VAL A C 1
ATOM 1423 O O . VAL A 1 174 ? 2.090 1.085 -3.339 1.00 95.00 174 VAL A O 1
ATOM 1426 N N . LEU A 1 175 ? 1.987 2.090 -1.342 1.00 92.56 175 LEU A N 1
ATOM 1427 C CA . LEU A 1 175 ? 3.409 2.436 -1.320 1.00 92.56 175 LEU A CA 1
ATOM 1428 C C . LEU A 1 175 ? 4.299 1.190 -1.314 1.00 92.56 175 LEU A C 1
ATOM 1430 O O . LEU A 1 175 ? 5.250 1.141 -2.095 1.00 92.56 175 LEU A O 1
ATOM 1434 N N . ASN A 1 176 ? 3.965 0.184 -0.500 1.00 95.19 176 ASN A N 1
ATOM 1435 C CA . ASN A 1 176 ? 4.679 -1.093 -0.484 1.00 95.19 176 ASN A CA 1
ATOM 1436 C C . ASN A 1 176 ? 4.599 -1.785 -1.854 1.00 95.19 176 ASN A C 1
ATOM 1438 O O . ASN A 1 176 ? 5.617 -2.212 -2.394 1.00 95.19 176 ASN A O 1
ATOM 1442 N N . MET A 1 177 ? 3.410 -1.826 -2.463 1.00 96.75 177 MET A N 1
ATOM 1443 C CA . MET A 1 177 ? 3.231 -2.406 -3.797 1.00 96.75 177 MET A CA 1
ATOM 1444 C C . MET A 1 177 ? 3.974 -1.624 -4.884 1.00 96.75 177 MET A C 1
ATOM 1446 O O . MET A 1 177 ? 4.564 -2.231 -5.771 1.00 96.75 177 MET A O 1
ATOM 1450 N N . MET A 1 178 ? 3.979 -0.291 -4.835 1.00 95.00 178 MET A N 1
ATOM 1451 C CA . MET A 1 178 ? 4.664 0.547 -5.822 1.00 95.00 178 MET A CA 1
ATOM 1452 C C . MET A 1 178 ? 6.173 0.312 -5.838 1.00 95.00 178 MET A C 1
ATOM 1454 O O . MET A 1 178 ? 6.784 0.409 -6.900 1.00 95.00 178 MET A O 1
ATOM 1458 N N . ASP A 1 179 ? 6.780 0.021 -4.688 1.00 94.75 179 ASP A N 1
ATOM 1459 C CA . ASP A 1 179 ? 8.199 -0.320 -4.617 1.00 94.75 179 ASP A CA 1
ATOM 1460 C C . ASP A 1 179 ? 8.498 -1.637 -5.351 1.00 94.75 179 ASP A C 1
ATOM 1462 O O . ASP A 1 179 ? 9.349 -1.671 -6.244 1.00 94.75 179 ASP A O 1
ATOM 1466 N N . THR A 1 180 ? 7.734 -2.697 -5.062 1.00 96.94 180 THR A N 1
ATOM 1467 C CA . THR A 1 180 ? 7.853 -3.978 -5.777 1.00 96.94 180 THR A CA 1
ATOM 1468 C C . THR A 1 180 ? 7.530 -3.817 -7.264 1.00 96.94 180 THR A C 1
ATOM 1470 O O . THR A 1 180 ? 8.212 -4.382 -8.116 1.00 96.94 180 THR A O 1
ATOM 1473 N N . PHE A 1 181 ? 6.522 -3.012 -7.606 1.00 97.19 181 PHE A N 1
ATOM 1474 C CA . PHE A 1 181 ? 6.131 -2.777 -8.992 1.00 97.19 181 PHE A CA 1
ATOM 1475 C C . PHE A 1 181 ? 7.231 -2.059 -9.780 1.00 97.19 181 PHE A C 1
ATOM 1477 O O . PHE A 1 181 ? 7.529 -2.456 -10.901 1.00 97.19 181 PHE A O 1
ATOM 1484 N N . ARG A 1 182 ? 7.898 -1.052 -9.202 1.00 95.38 182 ARG A N 1
ATOM 1485 C CA . ARG A 1 182 ? 9.043 -0.392 -9.856 1.00 95.38 182 ARG A CA 1
ATOM 1486 C C . ARG A 1 182 ? 10.170 -1.376 -10.154 1.00 95.38 182 ARG A C 1
ATOM 1488 O O . ARG A 1 182 ? 10.709 -1.347 -11.253 1.00 95.38 182 ARG A O 1
ATOM 1495 N N . ARG A 1 183 ? 10.470 -2.288 -9.225 1.00 97.31 183 ARG A N 1
ATOM 1496 C CA . ARG A 1 183 ? 11.451 -3.358 -9.458 1.00 97.31 183 ARG A CA 1
ATOM 1497 C C . ARG A 1 183 ? 11.003 -4.324 -10.558 1.00 97.31 183 ARG A C 1
ATOM 1499 O O . ARG A 1 183 ? 11.803 -4.663 -11.424 1.00 97.31 183 ARG A O 1
ATOM 1506 N N . LEU A 1 184 ? 9.716 -4.685 -10.609 1.00 97.69 184 LEU A N 1
ATOM 1507 C CA . LEU A 1 184 ? 9.157 -5.461 -11.724 1.00 97.69 184 LEU A CA 1
ATOM 1508 C C . LEU A 1 184 ? 9.403 -4.766 -13.072 1.00 97.69 184 LEU A C 1
ATOM 1510 O O . LEU A 1 184 ? 9.771 -5.440 -14.036 1.00 97.69 184 LEU A O 1
ATOM 1514 N N . GLN A 1 185 ? 9.220 -3.444 -13.148 1.00 96.81 185 GLN A N 1
ATOM 1515 C CA . GLN A 1 185 ? 9.393 -2.676 -14.387 1.00 96.81 185 GLN A CA 1
ATOM 1516 C C . GLN A 1 185 ? 10.818 -2.746 -14.952 1.00 96.81 185 GLN A C 1
ATOM 1518 O O . GLN A 1 185 ? 11.004 -2.602 -16.158 1.00 96.81 185 GLN A O 1
ATOM 1523 N N . GLU A 1 186 ? 11.810 -3.013 -14.105 1.00 97.38 186 GLU A N 1
ATOM 1524 C CA . GLU A 1 186 ? 13.212 -3.174 -14.502 1.00 97.38 186 GLU A CA 1
ATOM 1525 C C . GLU A 1 186 ? 13.517 -4.579 -15.061 1.00 97.38 186 GLU A C 1
ATOM 1527 O O . GLU A 1 186 ? 14.605 -4.822 -15.586 1.00 97.38 186 GLU A O 1
ATOM 1532 N N . THR A 1 187 ? 12.568 -5.519 -14.990 1.00 98.31 187 THR A N 1
ATOM 1533 C CA . THR A 1 187 ? 12.763 -6.900 -15.454 1.00 98.31 187 THR A CA 1
ATOM 1534 C C . THR A 1 187 ? 12.514 -7.081 -16.958 1.00 98.31 187 THR A C 1
ATOM 1536 O O . THR A 1 187 ? 11.712 -6.387 -17.595 1.00 98.31 187 THR A O 1
ATOM 1539 N N . SER A 1 188 ? 13.153 -8.102 -17.540 1.00 98.00 188 SER A N 1
ATOM 1540 C CA . SER A 1 188 ? 12.911 -8.515 -18.929 1.00 98.00 188 SER A CA 1
ATOM 1541 C C . SER A 1 188 ? 11.483 -9.022 -19.156 1.00 98.00 188 SER A C 1
ATOM 1543 O O . SER A 1 188 ? 10.914 -8.764 -20.215 1.00 98.00 188 SER A O 1
ATOM 1545 N N . ASN A 1 189 ? 10.882 -9.692 -18.165 1.00 97.94 189 ASN A N 1
ATOM 1546 C CA . ASN A 1 189 ? 9.508 -10.196 -18.249 1.00 97.94 189 ASN A CA 1
ATOM 1547 C C . ASN A 1 189 ? 8.504 -9.052 -18.421 1.00 97.94 189 ASN A C 1
ATOM 1549 O O . ASN A 1 189 ? 7.631 -9.121 -19.286 1.00 97.94 189 ASN A O 1
ATOM 1553 N N . TYR A 1 190 ? 8.660 -7.974 -17.646 1.00 97.94 190 TYR A N 1
ATOM 1554 C CA . TYR A 1 190 ? 7.834 -6.781 -17.808 1.00 97.94 190 TYR A CA 1
ATOM 1555 C C . TYR A 1 190 ? 8.054 -6.125 -19.174 1.00 97.94 190 TYR A C 1
ATOM 1557 O O . TYR A 1 190 ? 7.087 -5.800 -19.857 1.00 97.94 190 TYR A O 1
ATOM 1565 N N . SER A 1 191 ? 9.309 -5.998 -19.617 1.00 97.94 191 SER A N 1
ATOM 1566 C CA . SER A 1 191 ? 9.639 -5.433 -20.936 1.00 97.94 191 SER A CA 1
ATOM 1567 C C . SER A 1 191 ? 8.995 -6.220 -22.091 1.00 97.94 191 SER A C 1
ATOM 1569 O O . SER A 1 191 ? 8.496 -5.640 -23.062 1.00 97.94 191 SER A O 1
ATOM 1571 N N . GLN A 1 192 ? 8.968 -7.552 -21.982 1.00 98.06 192 GLN A N 1
ATOM 1572 C CA . GLN A 1 192 ? 8.313 -8.432 -22.948 1.00 98.06 192 GLN A CA 1
ATOM 1573 C C . GLN A 1 192 ? 6.791 -8.255 -22.929 1.00 98.06 192 GLN A C 1
ATOM 1575 O O . GLN A 1 192 ? 6.189 -8.068 -23.989 1.00 98.06 192 GLN A O 1
ATOM 1580 N N . TRP A 1 193 ? 6.176 -8.274 -21.743 1.00 97.44 193 TRP A N 1
ATOM 1581 C CA . TRP A 1 193 ? 4.741 -8.027 -21.583 1.00 97.44 193 TRP A CA 1
ATOM 1582 C C . TRP A 1 193 ? 4.340 -6.659 -22.153 1.00 97.44 193 TRP A C 1
ATOM 1584 O O . TRP A 1 193 ? 3.388 -6.563 -22.927 1.00 97.44 193 TRP A O 1
ATOM 1594 N N . GLU A 1 194 ? 5.105 -5.609 -21.847 1.00 97.00 194 GLU A N 1
ATOM 1595 C CA . GLU A 1 194 ? 4.825 -4.247 -22.299 1.00 97.00 194 GLU A CA 1
ATOM 1596 C C . GLU A 1 194 ? 4.876 -4.145 -23.830 1.00 97.00 194 GLU A C 1
ATOM 1598 O O . GLU A 1 194 ? 4.016 -3.510 -24.445 1.00 97.00 194 GLU A O 1
ATOM 1603 N N . SER A 1 195 ? 5.849 -4.816 -24.455 1.00 96.94 195 SER A N 1
ATOM 1604 C CA . SER A 1 195 ? 5.964 -4.887 -25.913 1.00 96.94 195 SER A CA 1
ATOM 1605 C C . SER A 1 195 ? 4.713 -5.519 -26.530 1.00 96.94 195 SER A C 1
ATOM 1607 O O . SER A 1 195 ? 4.100 -4.921 -27.413 1.00 96.94 195 SER A O 1
ATOM 1609 N N . VAL A 1 196 ? 4.277 -6.680 -26.026 1.00 96.75 196 VAL A N 1
ATOM 1610 C CA . VAL A 1 196 ? 3.069 -7.380 -26.508 1.00 96.75 196 VAL A CA 1
ATOM 1611 C C . VAL A 1 196 ? 1.807 -6.536 -26.298 1.00 96.75 196 VAL A C 1
ATOM 1613 O O . VAL A 1 196 ? 1.010 -6.382 -27.224 1.00 96.75 196 VAL A O 1
ATOM 1616 N N . SER A 1 197 ? 1.657 -5.930 -25.119 1.00 94.94 197 SER A N 1
ATOM 1617 C CA . SER A 1 197 ? 0.516 -5.076 -24.770 1.00 94.94 197 SER A CA 1
ATOM 1618 C C . SER A 1 197 ? 0.405 -3.856 -25.696 1.00 94.94 197 SER A C 1
ATOM 1620 O O . SER A 1 197 ? -0.686 -3.516 -26.163 1.00 94.94 197 SER A O 1
ATOM 1622 N N . LYS A 1 198 ? 1.537 -3.220 -26.043 1.00 95.00 198 LYS A N 1
ATOM 1623 C CA . LYS A 1 198 ? 1.584 -2.118 -27.022 1.00 95.00 198 LYS A CA 1
ATOM 1624 C C . LYS A 1 198 ? 1.102 -2.571 -28.403 1.00 95.00 198 LYS A C 1
ATOM 1626 O O . LYS A 1 198 ? 0.289 -1.876 -29.006 1.00 95.00 198 LYS A O 1
ATOM 1631 N N . TYR A 1 199 ? 1.537 -3.739 -28.884 1.00 95.06 199 TYR A N 1
ATOM 1632 C CA . TYR A 1 199 ? 1.078 -4.276 -30.172 1.00 95.06 199 TYR A CA 1
ATOM 1633 C C . TYR A 1 199 ? -0.426 -4.576 -30.187 1.00 95.06 199 TYR A C 1
ATOM 1635 O O . TYR A 1 199 ? -1.104 -4.218 -31.148 1.00 95.06 199 TYR A O 1
ATOM 1643 N N . GLN A 1 200 ? -0.972 -5.177 -29.127 1.00 93.19 200 GLN A N 1
ATOM 1644 C CA . GLN A 1 200 ? -2.400 -5.513 -29.048 1.00 93.19 200 GLN A CA 1
ATOM 1645 C C . GLN A 1 200 ? -3.307 -4.275 -29.123 1.00 93.19 200 GLN A C 1
ATOM 1647 O O . GLN A 1 200 ? -4.318 -4.305 -29.825 1.00 93.19 200 GLN A O 1
ATOM 1652 N N . LYS A 1 201 ? -2.917 -3.163 -28.483 1.00 91.69 201 LYS A N 1
ATOM 1653 C CA . LYS A 1 201 ? -3.658 -1.887 -28.551 1.00 91.69 201 LYS A CA 1
ATOM 1654 C C . LYS A 1 201 ? -3.742 -1.304 -29.964 1.00 91.69 201 LYS A C 1
ATOM 1656 O O . LYS A 1 201 ? -4.694 -0.600 -30.271 1.00 91.69 201 LYS A O 1
ATOM 1661 N N . HIS A 1 202 ? -2.766 -1.585 -30.828 1.00 90.38 202 HIS A N 1
ATOM 1662 C CA . HIS A 1 202 ? -2.802 -1.136 -32.223 1.00 90.38 202 HIS A CA 1
ATOM 1663 C C . HIS A 1 202 ? -3.711 -1.995 -33.110 1.00 90.38 202 HIS A C 1
ATOM 1665 O O . HIS A 1 202 ? -4.191 -1.508 -34.130 1.00 90.38 202 HIS A O 1
ATOM 1671 N N . ILE A 1 203 ? -3.939 -3.260 -32.742 1.00 90.56 203 ILE A N 1
ATOM 1672 C CA . ILE A 1 203 ? -4.793 -4.189 -33.498 1.00 90.56 203 ILE A CA 1
ATOM 1673 C C . ILE A 1 203 ? -6.275 -3.976 -33.151 1.00 90.56 203 ILE A C 1
ATOM 1675 O O . ILE A 1 203 ? -7.136 -4.135 -34.015 1.00 90.56 203 ILE A O 1
ATOM 1679 N N . HIS A 1 204 ? -6.565 -3.582 -31.908 1.00 81.81 204 HIS A N 1
ATOM 1680 C CA . HIS A 1 204 ? -7.918 -3.350 -31.399 1.00 81.81 204 HIS A CA 1
ATOM 1681 C C . HIS A 1 204 ? -8.078 -1.906 -30.874 1.00 81.81 204 HIS A C 1
ATOM 1683 O O . HIS A 1 204 ? -8.027 -1.713 -29.658 1.00 81.81 204 HIS A O 1
ATOM 1689 N N . PRO A 1 205 ? -8.202 -0.900 -31.766 1.00 61.84 205 PRO A N 1
ATOM 1690 C CA . PRO A 1 205 ? -8.402 0.501 -31.385 1.00 61.84 205 PRO A CA 1
ATOM 1691 C C . PRO A 1 205 ? -9.778 0.784 -30.768 1.00 61.84 205 PRO A C 1
ATOM 1693 O O . PRO A 1 205 ? -10.755 0.082 -31.119 1.00 61.84 205 PRO A O 1
#